Protein AF-A0A948V3L4-F1 (afdb_monomer)

Solvent-accessible surface area (backbone atoms only — not comparable to full-atom values): 11842 Å² total; per-residue (Å²): 97,70,35,76,85,78,68,46,62,61,40,45,81,48,63,37,35,40,76,50,94,88,56,65,70,45,60,26,30,34,29,70,84,81,60,45,33,33,37,78,60,35,81,58,86,64,70,64,56,42,69,40,88,82,58,44,102,84,58,93,68,62,76,88,52,50,60,61,50,50,47,56,47,32,52,52,41,44,59,58,55,52,66,44,60,84,81,47,76,39,70,81,32,30,33,36,30,43,60,36,44,62,29,50,58,49,53,46,41,40,76,64,34,26,46,61,34,32,26,15,59,23,65,67,38,29,49,54,20,28,76,77,37,71,97,36,54,43,78,29,56,76,84,71,61,71,73,53,72,46,62,24,42,30,40,38,32,56,77,42,77,30,61,48,59,56,53,65,69,54,49,51,51,51,58,46,28,34,26,90,94,37,48,78,48,80,46,69,79,61,69,86,34,70,64,31,65,75,45,48,45,61,22,85,80,38,43,79,79,49,31,42,69

Sequence (213 aa):
MECPICNDNKSKRISIKTQEKNKGCEKAFICGKCGTIYLEDYRKNRSYIYKDPDYSPWGKLEEAYQEEIAESKREAFRDQLSLLGRYIFPKGRKLLDIGTGKGYLLEVAKDLGFDVYGVEPSPYTRKVAEEKFPKRIICGLLEDAKYRNGEFDVITMTDVIEYLPSPHSFFDEIYRILKSAGLILIITPNSGSFTRWFLGRHWFQYKYEHIIY

Foldseek 3Di:
DADLPPRDPQWDWDWADAPDPPDDTFIWIAHPPPRKIFGPPLVDQPLVLLADLLRDPVHDDPPVCPVVVLVVVLVVLLVLVVVCVVQDQAAAFAEEEEQCFLVSNVVSSVVSHHPYAYEHQRPNSQVNNCVVVPPRYHHRHLVVVPAAFQQGLEYEYAQPCQQDSHVPVVVVSVNRNHHVSGYYRYHHDDCPDPQCVVCPSHRNRRHPNGRMD

Nearest PDB structures (foldseek):
  2avn-assembly1_A  TM=7.186E-01  e=1.452E-07  Thermotoga maritima MSB8
  7pd7-assembly1_A  TM=7.774E-01  e=5.531E-07  Chondromyces crocatus
  3ccf-assembly1_A  TM=8.536E-01  e=8.026E-06  Trichormus variabilis ATCC 29413
  5bsz-assembly1_A  TM=6.925E-01  e=1.176E-05  Streptoalloteichus sp. ATCC 53650
  7zkg-assembly1_A  TM=6.549E-01  e=2.202E-04  Streptomyces griseofuscus

Structure (mmCIF, N/CA/C/O backbone):
data_AF-A0A948V3L4-F1
#
_entry.id   AF-A0A948V3L4-F1
#
loop_
_atom_site.group_PDB
_atom_site.id
_atom_site.type_symbol
_atom_site.label_atom_id
_atom_site.label_alt_id
_atom_site.label_comp_id
_atom_site.label_asym_id
_atom_site.label_entity_id
_atom_site.label_seq_id
_atom_site.pdbx_PDB_ins_code
_atom_site.Cartn_x
_atom_site.Cartn_y
_atom_site.Cartn_z
_atom_site.occupancy
_atom_site.B_iso_or_equiv
_atom_site.auth_seq_id
_atom_site.auth_comp_id
_atom_site.auth_asym_id
_atom_site.auth_atom_id
_atom_site.pdbx_PDB_model_num
ATOM 1 N N . MET A 1 1 ? 7.434 -17.059 -22.518 1.00 81.94 1 MET A N 1
ATOM 2 C CA . MET A 1 1 ? 7.272 -16.958 -21.055 1.00 81.94 1 MET A CA 1
ATOM 3 C C . MET A 1 1 ? 5.792 -16.783 -20.784 1.00 81.94 1 MET A C 1
ATOM 5 O O . MET A 1 1 ? 5.186 -15.967 -21.466 1.00 81.94 1 MET A O 1
ATOM 9 N N . GLU A 1 2 ? 5.220 -17.551 -19.864 1.00 90.19 2 GLU A N 1
ATOM 10 C CA . GLU A 1 2 ? 3.814 -17.414 -19.462 1.00 90.19 2 GLU A CA 1
ATOM 11 C C . GLU A 1 2 ? 3.620 -16.135 -18.632 1.00 90.19 2 GLU A C 1
ATOM 13 O O . GLU A 1 2 ? 4.512 -15.749 -17.870 1.00 90.19 2 GLU A O 1
ATOM 18 N N . CYS A 1 3 ? 2.510 -15.429 -18.837 1.00 91.69 3 CYS A N 1
ATOM 19 C CA . CYS A 1 3 ? 2.167 -14.222 -18.088 1.00 91.69 3 CYS A CA 1
ATOM 20 C C . CYS A 1 3 ? 1.650 -14.576 -16.680 1.00 91.69 3 CYS A C 1
ATOM 22 O O . CYS A 1 3 ? 0.721 -15.375 -16.594 1.00 91.69 3 CYS A O 1
ATOM 24 N N . PRO A 1 4 ? 2.148 -13.941 -15.597 1.00 90.25 4 PRO A N 1
ATOM 25 C CA . PRO A 1 4 ? 1.692 -14.222 -14.228 1.00 90.25 4 PRO A CA 1
ATOM 26 C C . PRO A 1 4 ? 0.230 -13.866 -13.946 1.00 90.25 4 PRO A C 1
ATOM 28 O O . PRO A 1 4 ? -0.336 -14.332 -12.963 1.00 90.25 4 PRO A O 1
ATOM 31 N N . ILE A 1 5 ? -0.367 -13.006 -14.774 1.00 90.88 5 ILE A N 1
ATOM 32 C CA . ILE A 1 5 ? -1.713 -12.477 -14.543 1.00 90.88 5 ILE A CA 1
ATOM 33 C C . ILE A 1 5 ? -2.753 -13.288 -15.307 1.00 90.88 5 ILE A C 1
ATOM 35 O O . ILE A 1 5 ? -3.714 -13.775 -14.720 1.00 90.88 5 ILE A O 1
ATOM 39 N N . CYS A 1 6 ? -2.572 -13.434 -16.622 1.00 92.44 6 CYS A N 1
ATOM 40 C CA . CYS A 1 6 ? -3.586 -14.018 -17.503 1.00 92.44 6 CYS A CA 1
ATOM 41 C C . CYS A 1 6 ? -3.213 -15.386 -18.095 1.00 92.44 6 CYS A C 1
ATOM 43 O O . CYS A 1 6 ? -3.970 -15.891 -18.927 1.00 92.44 6 CYS A O 1
ATOM 45 N N . ASN A 1 7 ? -2.061 -15.950 -17.707 1.00 91.62 7 ASN A N 1
ATOM 46 C CA . ASN A 1 7 ? -1.540 -17.250 -18.156 1.00 91.62 7 ASN A CA 1
ATOM 47 C C . ASN A 1 7 ? -1.370 -17.389 -19.684 1.00 91.62 7 ASN A C 1
ATOM 49 O O . ASN A 1 7 ? -1.245 -18.483 -20.227 1.00 91.62 7 ASN A O 1
ATOM 53 N N . ASP A 1 8 ? -1.352 -16.272 -20.415 1.00 93.69 8 ASP A N 1
ATOM 54 C CA . ASP A 1 8 ? -1.099 -16.265 -21.855 1.00 93.69 8 ASP A CA 1
ATOM 55 C C . ASP A 1 8 ? 0.406 -16.393 -22.146 1.00 93.69 8 ASP A C 1
ATOM 57 O O . ASP A 1 8 ? 1.252 -15.951 -21.363 1.00 93.69 8 ASP A O 1
ATOM 61 N N . ASN A 1 9 ? 0.755 -16.989 -23.286 1.00 93.12 9 ASN A N 1
ATOM 62 C CA . ASN A 1 9 ? 2.137 -17.249 -23.693 1.00 93.12 9 ASN A CA 1
ATOM 63 C C . ASN A 1 9 ? 2.677 -16.265 -24.750 1.00 93.12 9 ASN A C 1
ATOM 65 O O . ASN A 1 9 ? 3.855 -16.350 -25.117 1.00 93.12 9 ASN A O 1
ATOM 69 N N . LYS A 1 10 ? 1.866 -15.305 -25.213 1.00 94.00 10 LYS A N 1
ATOM 70 C CA . LYS A 1 10 ? 2.202 -14.313 -26.252 1.00 94.00 10 LYS A CA 1
ATOM 71 C C . LYS A 1 10 ? 2.922 -13.094 -25.681 1.00 94.00 10 LYS A C 1
ATOM 73 O O . LYS A 1 10 ? 2.549 -11.949 -25.945 1.00 94.00 10 LYS A O 1
ATOM 78 N N . SER A 1 11 ? 3.963 -13.321 -24.893 1.00 95.31 11 SER A N 1
ATOM 79 C CA . SER A 1 11 ? 4.750 -12.237 -24.305 1.00 95.31 11 SER A CA 1
ATOM 80 C C . SER A 1 11 ? 5.953 -11.870 -25.167 1.00 95.31 11 SER A C 1
ATOM 82 O O . SER A 1 11 ? 6.706 -12.739 -25.612 1.00 95.31 11 SER A O 1
ATOM 84 N N . LYS A 1 12 ? 6.163 -10.568 -25.379 1.00 95.25 12 LYS A N 1
ATOM 85 C CA . LYS A 1 12 ? 7.322 -10.028 -26.102 1.00 95.25 12 LYS A CA 1
ATOM 86 C C . LYS A 1 12 ? 8.409 -9.644 -25.109 1.00 95.25 12 LYS A C 1
ATOM 88 O O . LYS A 1 12 ? 8.126 -8.999 -24.104 1.00 95.25 12 LYS A O 1
ATOM 93 N N . ARG A 1 13 ? 9.655 -10.023 -25.391 1.00 95.50 13 ARG A N 1
ATOM 94 C CA . ARG A 1 13 ? 10.802 -9.618 -24.571 1.00 95.50 13 ARG A CA 1
ATOM 95 C C . ARG A 1 13 ? 11.057 -8.120 -24.740 1.00 95.50 13 ARG A C 1
ATOM 97 O O . ARG A 1 13 ? 11.062 -7.616 -25.862 1.00 95.50 13 ARG A O 1
ATOM 104 N N . ILE A 1 14 ? 11.311 -7.444 -23.629 1.00 93.31 14 ILE A N 1
ATOM 105 C CA . ILE A 1 14 ? 11.738 -6.047 -23.558 1.00 93.31 14 ILE A CA 1
ATOM 106 C C . ILE A 1 14 ? 12.927 -5.927 -22.593 1.00 93.31 14 ILE A C 1
ATOM 108 O O . ILE A 1 14 ? 13.300 -6.885 -21.912 1.00 93.31 14 ILE A O 1
ATOM 112 N N . SER A 1 15 ? 13.522 -4.741 -22.528 1.00 91.69 15 SER A N 1
ATOM 113 C CA . SER A 1 15 ? 14.485 -4.384 -21.490 1.00 91.69 15 SER A CA 1
ATOM 114 C C . SER A 1 15 ? 13.997 -3.158 -20.734 1.00 91.69 15 SER A C 1
ATOM 116 O O . SER A 1 15 ? 13.484 -2.211 -21.339 1.00 91.69 15 SER A O 1
ATOM 118 N N . ILE A 1 16 ? 14.159 -3.181 -19.414 1.00 90.50 16 ILE A N 1
ATOM 119 C CA . ILE A 1 16 ? 13.892 -2.035 -18.542 1.00 90.50 16 ILE A CA 1
ATOM 120 C C . ILE A 1 16 ? 15.177 -1.650 -17.817 1.00 90.50 16 ILE A C 1
ATOM 122 O O . ILE A 1 16 ? 16.042 -2.498 -17.599 1.00 90.50 16 ILE A O 1
ATOM 126 N N . LYS A 1 17 ? 15.324 -0.378 -17.456 1.00 88.94 17 LYS A N 1
ATOM 127 C CA . LYS A 1 17 ? 16.436 0.100 -16.638 1.00 88.94 17 LYS A CA 1
ATOM 128 C C . LYS A 1 17 ? 15.884 0.563 -15.298 1.00 88.94 17 LYS A C 1
ATOM 130 O O . LYS A 1 17 ? 15.087 1.499 -15.266 1.00 88.94 17 LYS A O 1
ATOM 135 N N . THR A 1 18 ? 16.302 -0.099 -14.224 1.00 82.94 18 THR A N 1
ATOM 136 C CA . THR A 1 18 ? 15.898 0.272 -12.869 1.00 82.94 18 THR A CA 1
ATOM 137 C C . THR A 1 18 ? 16.689 1.482 -12.376 1.00 82.94 18 THR A C 1
ATOM 139 O O . THR A 1 18 ? 17.726 1.840 -12.940 1.00 82.94 18 THR A O 1
ATOM 142 N N . GLN A 1 19 ? 16.181 2.153 -11.341 1.00 73.12 19 GLN A N 1
ATOM 143 C CA . GLN A 1 19 ? 16.807 3.360 -10.782 1.00 73.12 19 GLN A CA 1
ATOM 144 C C . GLN A 1 19 ? 18.058 3.082 -9.922 1.00 73.12 19 GLN A C 1
ATOM 146 O O . GLN A 1 19 ? 18.675 4.012 -9.401 1.00 73.12 19 GLN A O 1
ATOM 151 N N . GLU A 1 20 ? 18.485 1.826 -9.778 1.00 71.81 20 GLU A N 1
ATOM 152 C CA . GLU A 1 20 ? 19.718 1.504 -9.062 1.00 71.81 20 GLU A CA 1
ATOM 153 C C . GLU A 1 20 ? 20.960 1.837 -9.897 1.00 71.81 20 GLU A C 1
ATOM 155 O O . GLU A 1 20 ? 21.206 1.255 -10.954 1.00 71.81 20 GLU A O 1
ATOM 160 N N . LYS A 1 21 ? 21.804 2.735 -9.366 1.00 57.62 21 LYS A N 1
ATOM 161 C CA . LYS A 1 21 ? 23.003 3.269 -10.041 1.00 57.62 21 LYS A CA 1
ATOM 162 C C . LYS A 1 21 ? 23.974 2.195 -10.561 1.00 57.62 21 LYS A C 1
ATOM 164 O O . LYS A 1 21 ? 24.684 2.459 -11.526 1.00 57.62 21 LYS A O 1
ATOM 169 N N . ASN A 1 22 ? 23.981 1.003 -9.957 1.00 61.97 22 ASN A N 1
ATOM 170 C CA . ASN A 1 22 ? 24.926 -0.077 -10.261 1.00 61.97 22 ASN A CA 1
ATOM 171 C C . ASN A 1 22 ? 24.302 -1.273 -10.994 1.00 61.97 22 ASN A C 1
ATOM 173 O O . ASN A 1 22 ? 25.012 -2.241 -11.274 1.00 61.97 22 ASN A O 1
ATOM 177 N N . LYS A 1 23 ? 23.000 -1.238 -11.313 1.00 66.75 23 LYS A N 1
ATOM 178 C CA . LYS A 1 23 ? 22.354 -2.313 -12.074 1.00 66.75 23 LYS A CA 1
ATOM 179 C C . LYS A 1 23 ? 22.167 -1.926 -13.538 1.00 66.75 23 LYS A C 1
ATOM 181 O O . LYS A 1 23 ? 21.828 -0.799 -13.894 1.00 66.75 23 LYS A O 1
ATOM 186 N N . GLY A 1 24 ? 22.469 -2.891 -14.407 1.00 71.88 24 GLY A N 1
ATOM 187 C CA . GLY A 1 24 ? 22.256 -2.785 -15.846 1.00 71.88 24 GLY A CA 1
ATOM 188 C C . GLY A 1 24 ? 20.773 -2.851 -16.212 1.00 71.88 24 GLY A C 1
ATOM 189 O O . GLY A 1 24 ? 19.891 -2.724 -15.369 1.00 71.88 24 GLY A O 1
ATOM 190 N N . CYS A 1 25 ? 20.482 -3.065 -17.495 1.00 78.75 25 CYS A N 1
ATOM 191 C CA . CYS A 1 25 ? 19.104 -3.326 -17.901 1.00 78.75 25 CYS A CA 1
ATOM 192 C C . CYS A 1 25 ? 18.662 -4.716 -17.430 1.00 78.75 25 CYS A C 1
ATOM 194 O O . CYS A 1 25 ? 19.369 -5.701 -17.653 1.00 78.75 25 CYS A O 1
ATOM 196 N N . GLU A 1 26 ? 17.469 -4.799 -16.853 1.00 83.94 26 GLU A N 1
ATOM 197 C CA . GLU A 1 26 ? 16.831 -6.060 -16.503 1.00 83.94 26 GLU A CA 1
ATOM 198 C C . GLU A 1 26 ? 16.041 -6.613 -17.690 1.00 83.94 26 GLU A C 1
ATOM 200 O O . GLU A 1 26 ? 15.474 -5.877 -18.512 1.00 83.94 26 GLU A O 1
ATOM 205 N N . LYS A 1 27 ? 16.023 -7.944 -17.790 1.00 91.56 27 LYS A N 1
ATOM 206 C CA . LYS A 1 27 ? 15.214 -8.656 -18.775 1.00 91.56 27 LYS A CA 1
ATOM 207 C C . LYS A 1 27 ? 13.776 -8.698 -18.283 1.00 91.56 27 LYS A C 1
ATOM 209 O O . LYS A 1 27 ? 13.497 -9.237 -17.214 1.00 91.56 27 LYS A O 1
ATOM 214 N N . ALA A 1 28 ? 12.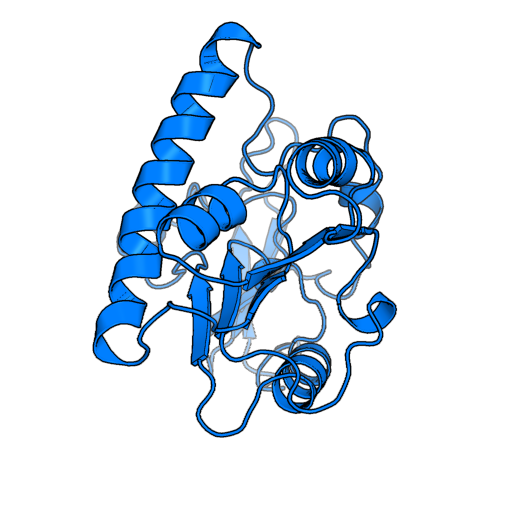873 -8.181 -19.101 1.00 93.81 28 ALA A N 1
ATOM 215 C CA . ALA A 1 28 ? 11.451 -8.167 -18.814 1.00 93.81 28 ALA A CA 1
ATOM 216 C C . ALA A 1 28 ? 10.649 -8.629 -20.032 1.00 93.81 28 ALA A C 1
ATOM 218 O O . ALA A 1 28 ? 11.163 -8.788 -21.145 1.00 93.81 28 ALA A O 1
ATOM 219 N N . PHE A 1 29 ? 9.364 -8.853 -19.817 1.00 95.00 29 PHE A N 1
ATOM 220 C CA . PHE A 1 29 ? 8.413 -9.273 -20.828 1.00 95.00 29 PHE A CA 1
ATOM 221 C C . PHE A 1 29 ? 7.171 -8.397 -20.740 1.00 95.00 29 PHE A C 1
ATOM 223 O O . PHE A 1 29 ? 6.769 -8.023 -19.647 1.00 95.00 29 PHE A O 1
ATOM 230 N N . ILE A 1 30 ? 6.558 -8.092 -21.882 1.00 95.31 30 ILE A N 1
ATOM 231 C CA . ILE A 1 30 ? 5.228 -7.483 -21.957 1.00 95.31 30 ILE A CA 1
ATOM 232 C C . ILE A 1 30 ? 4.248 -8.492 -22.549 1.00 95.31 30 ILE A C 1
ATOM 234 O O . ILE A 1 30 ? 4.488 -9.038 -23.632 1.00 95.31 30 ILE A O 1
ATOM 238 N N . CYS A 1 31 ? 3.156 -8.766 -21.839 1.00 95.25 31 CYS A N 1
ATOM 239 C CA . CYS A 1 31 ? 2.123 -9.684 -22.303 1.00 95.25 31 CYS A CA 1
ATOM 240 C C . CYS A 1 31 ? 1.335 -9.071 -23.467 1.00 95.25 31 CYS A C 1
ATOM 242 O O . CYS A 1 31 ? 0.786 -7.978 -23.347 1.00 95.25 31 CYS A O 1
ATOM 244 N N . GLY A 1 32 ? 1.216 -9.794 -24.583 1.00 94.44 32 GLY A N 1
ATOM 245 C CA . GLY A 1 32 ? 0.434 -9.352 -25.740 1.00 94.44 32 GLY A CA 1
ATOM 246 C C . GLY A 1 32 ? -1.086 -9.392 -25.544 1.00 94.44 32 GLY A C 1
ATOM 247 O O . GLY A 1 32 ? -1.795 -8.815 -26.362 1.00 94.44 32 GLY A O 1
ATOM 248 N N . LYS A 1 33 ? -1.585 -10.061 -24.494 1.00 94.94 33 LYS A N 1
ATOM 249 C CA . LYS A 1 33 ? -3.020 -10.161 -24.182 1.00 94.94 33 LYS A CA 1
ATOM 250 C C . LYS A 1 33 ? -3.476 -9.103 -23.177 1.00 94.94 33 LYS A C 1
ATOM 252 O O . LYS A 1 33 ? -4.394 -8.354 -23.479 1.00 94.94 33 LYS A O 1
ATOM 257 N N . CYS A 1 34 ? -2.860 -9.050 -21.993 1.00 93.38 34 CYS A N 1
ATOM 258 C CA . CYS A 1 34 ? -3.278 -8.141 -20.915 1.00 93.38 34 CYS A CA 1
ATOM 259 C C . CYS A 1 34 ? -2.382 -6.907 -20.744 1.00 93.38 34 CYS A C 1
ATOM 261 O O . CYS A 1 34 ? -2.686 -6.057 -19.918 1.00 93.38 34 CYS A O 1
ATOM 263 N N . GLY A 1 35 ? -1.273 -6.797 -21.484 1.00 92.88 35 GLY A N 1
ATOM 264 C CA . GLY A 1 35 ? -0.374 -5.640 -21.416 1.00 92.88 35 GLY A CA 1
ATOM 265 C C . GLY A 1 35 ? 0.567 -5.602 -20.209 1.00 92.88 35 GLY A C 1
ATOM 266 O O . GLY A 1 35 ? 1.476 -4.779 -20.209 1.00 92.88 35 GLY A O 1
ATOM 267 N N . THR A 1 36 ? 0.411 -6.503 -19.233 1.00 93.50 36 THR A N 1
ATOM 268 C CA . THR A 1 36 ? 1.274 -6.582 -18.044 1.00 93.50 36 THR A CA 1
ATOM 269 C C . THR A 1 36 ? 2.744 -6.705 -18.424 1.00 93.50 36 THR A C 1
ATOM 271 O O . THR A 1 36 ? 3.114 -7.555 -19.247 1.00 93.50 36 THR A O 1
ATOM 274 N N . ILE A 1 37 ? 3.579 -5.896 -17.779 1.00 94.19 37 ILE A N 1
ATOM 275 C CA . ILE A 1 37 ? 5.032 -5.984 -17.830 1.00 94.19 37 ILE A CA 1
ATOM 276 C C . ILE A 1 37 ? 5.507 -6.778 -16.614 1.00 94.19 37 ILE A C 1
ATOM 278 O O . ILE A 1 37 ? 5.037 -6.568 -15.507 1.00 94.19 37 ILE A O 1
ATOM 282 N N . TYR A 1 38 ? 6.439 -7.704 -16.795 1.00 93.38 38 TYR A N 1
ATOM 283 C CA . TYR A 1 38 ? 6.960 -8.508 -15.691 1.00 93.38 38 TYR A CA 1
ATOM 284 C C . TYR A 1 38 ? 8.401 -8.938 -15.942 1.00 93.38 38 TYR A C 1
ATOM 286 O O . TYR A 1 38 ? 8.822 -9.123 -17.089 1.00 93.38 38 TYR A O 1
ATOM 294 N N . LEU A 1 39 ? 9.171 -9.081 -14.868 1.00 91.88 39 LEU A N 1
ATOM 295 C CA . LEU A 1 39 ? 10.575 -9.481 -14.943 1.00 91.88 39 LEU A CA 1
ATOM 296 C C . LEU A 1 39 ? 10.726 -10.958 -15.317 1.00 91.88 39 LEU A C 1
ATOM 298 O O . LEU A 1 39 ? 9.861 -11.782 -15.024 1.00 91.88 39 LEU A O 1
ATOM 302 N N . GLU A 1 40 ? 11.849 -11.316 -15.948 1.00 90.31 40 GLU A N 1
ATOM 303 C CA . GLU A 1 40 ? 12.170 -12.717 -16.275 1.00 90.31 40 GLU A CA 1
ATOM 304 C C . GLU A 1 40 ? 12.168 -13.614 -15.030 1.00 90.31 40 GLU A C 1
ATOM 306 O O . GLU A 1 40 ? 11.776 -14.777 -15.105 1.00 90.31 40 GLU A O 1
ATOM 311 N N . ASP A 1 41 ? 12.547 -13.060 -13.880 1.00 87.19 41 ASP A N 1
ATOM 312 C CA . ASP A 1 41 ? 12.650 -13.777 -12.619 1.00 87.19 41 ASP A CA 1
ATOM 313 C C . ASP A 1 41 ? 11.580 -13.400 -11.587 1.00 87.19 41 ASP A C 1
ATOM 315 O O . ASP A 1 41 ? 11.796 -13.594 -10.393 1.00 87.19 41 ASP A O 1
ATOM 319 N N . TYR A 1 42 ? 10.400 -12.954 -12.039 1.00 85.50 42 TYR A N 1
ATOM 320 C CA . TYR A 1 42 ? 9.286 -12.540 -11.169 1.00 85.50 42 TYR A CA 1
ATOM 321 C C . TYR A 1 42 ? 8.866 -13.595 -10.124 1.00 85.50 42 TYR A C 1
ATOM 323 O O . TYR A 1 42 ? 8.286 -13.260 -9.100 1.00 85.50 42 TYR A O 1
ATOM 331 N N . ARG A 1 43 ? 9.149 -14.884 -10.361 1.00 83.25 43 ARG A N 1
ATOM 332 C CA . ARG A 1 43 ? 8.849 -15.977 -9.415 1.00 83.25 43 ARG A CA 1
ATOM 333 C C . ARG A 1 43 ? 9.837 -16.079 -8.256 1.00 83.25 43 ARG A C 1
ATOM 335 O O . ARG A 1 43 ? 9.578 -16.816 -7.307 1.00 83.25 43 ARG A O 1
ATOM 342 N N . LYS A 1 44 ? 10.994 -15.418 -8.336 1.00 81.44 44 LYS A N 1
ATOM 343 C CA . LYS A 1 44 ? 11.969 -15.451 -7.247 1.00 81.44 44 LYS A CA 1
ATOM 344 C C . LYS A 1 44 ? 11.422 -14.670 -6.067 1.00 81.44 44 LYS A C 1
ATOM 346 O O . LYS A 1 44 ? 10.987 -13.532 -6.208 1.00 81.44 44 LYS A O 1
ATOM 351 N N . ASN A 1 45 ? 11.505 -15.279 -4.893 1.00 74.25 45 ASN A N 1
ATOM 352 C CA . ASN A 1 45 ? 11.121 -14.617 -3.665 1.00 74.25 45 ASN A CA 1
ATOM 353 C C . ASN A 1 45 ? 12.075 -13.439 -3.383 1.00 74.25 45 ASN A C 1
ATOM 355 O O . ASN A 1 45 ? 13.265 -13.646 -3.138 1.00 74.25 45 ASN A O 1
ATOM 359 N N . ARG A 1 46 ? 11.538 -12.214 -3.413 1.00 78.50 46 ARG A N 1
ATOM 360 C CA . ARG A 1 46 ? 12.251 -10.975 -3.067 1.00 78.50 46 ARG A CA 1
ATOM 361 C C . ARG A 1 46 ? 11.939 -10.473 -1.650 1.00 78.50 46 ARG A C 1
ATOM 363 O O . ARG A 1 46 ? 12.321 -9.367 -1.292 1.00 78.50 46 ARG A O 1
ATOM 370 N N . SER A 1 47 ? 11.331 -11.300 -0.792 1.00 77.88 47 SER A N 1
ATOM 371 C CA . SER A 1 47 ? 10.978 -10.940 0.591 1.00 77.88 47 SER A CA 1
ATOM 372 C C . SER A 1 47 ? 12.182 -10.608 1.477 1.00 77.88 47 SER A C 1
ATOM 374 O O . SER A 1 47 ? 12.009 -10.071 2.567 1.00 77.88 47 SER A O 1
ATOM 376 N N . TYR A 1 48 ? 13.403 -10.953 1.050 1.00 80.69 48 TYR A N 1
ATOM 377 C CA . TYR A 1 48 ? 14.628 -10.542 1.736 1.00 80.69 48 TYR A CA 1
ATOM 378 C C . TYR A 1 48 ? 14.792 -9.016 1.757 1.00 80.69 48 TYR A C 1
ATOM 380 O O . TYR A 1 48 ? 15.398 -8.510 2.693 1.00 80.69 48 TYR A O 1
ATOM 388 N N . ILE A 1 49 ? 14.214 -8.296 0.786 1.00 82.00 49 ILE A N 1
ATOM 389 C CA . ILE A 1 49 ? 14.261 -6.830 0.706 1.00 82.00 49 ILE A CA 1
ATOM 390 C C . ILE A 1 49 ? 13.643 -6.204 1.963 1.00 82.00 49 ILE A C 1
ATOM 392 O O . ILE A 1 49 ? 14.214 -5.288 2.535 1.00 82.00 49 ILE A O 1
ATOM 396 N N . TYR A 1 50 ? 12.535 -6.756 2.467 1.00 80.00 50 TYR A N 1
ATOM 397 C CA . TYR A 1 50 ? 11.867 -6.246 3.672 1.00 80.00 50 TYR A CA 1
ATOM 398 C C . TYR A 1 50 ? 12.628 -6.548 4.969 1.00 80.00 50 TYR A C 1
ATOM 400 O O . TYR A 1 50 ? 12.333 -5.982 6.016 1.00 80.00 50 TYR A O 1
ATOM 408 N N . LYS A 1 51 ? 13.588 -7.477 4.935 1.00 83.50 51 LYS A N 1
ATOM 409 C CA . LYS A 1 51 ? 14.418 -7.813 6.100 1.00 83.50 51 LYS A CA 1
ATOM 410 C C . LYS A 1 51 ? 15.662 -6.943 6.197 1.00 83.50 51 LYS A C 1
ATOM 412 O O . LYS A 1 51 ? 16.404 -7.080 7.164 1.00 83.50 51 LYS A O 1
ATOM 417 N N . ASP A 1 52 ? 15.901 -6.095 5.206 1.00 82.00 52 ASP A N 1
ATOM 418 C CA . ASP A 1 52 ? 17.021 -5.177 5.213 1.00 82.00 52 ASP A CA 1
ATOM 419 C C . ASP A 1 52 ? 16.753 -4.035 6.219 1.00 82.00 52 ASP A C 1
ATOM 421 O O . ASP A 1 52 ? 15.736 -3.350 6.079 1.00 82.00 52 ASP A O 1
ATOM 425 N N . PRO A 1 53 ? 17.622 -3.797 7.228 1.00 78.75 53 PRO A N 1
ATOM 426 C CA . PRO A 1 53 ? 17.530 -2.621 8.104 1.00 78.75 53 PRO A CA 1
ATOM 427 C C . PRO A 1 53 ? 17.471 -1.298 7.344 1.00 78.75 53 PRO A C 1
ATOM 429 O O . PRO A 1 53 ? 16.940 -0.305 7.838 1.00 78.75 53 PRO A O 1
ATOM 432 N N . ASP A 1 54 ? 18.038 -1.304 6.143 1.00 76.75 54 ASP A N 1
ATOM 433 C CA . ASP A 1 54 ? 18.144 -0.167 5.255 1.00 76.75 54 ASP A CA 1
ATOM 434 C C . ASP A 1 54 ? 16.931 0.013 4.330 1.00 76.75 54 ASP A C 1
ATOM 436 O O . ASP A 1 54 ? 16.892 0.966 3.540 1.00 76.75 54 ASP A O 1
ATOM 440 N N . TYR A 1 55 ? 15.941 -0.880 4.417 1.00 77.50 55 TYR A N 1
ATOM 441 C CA . TYR A 1 55 ? 14.717 -0.797 3.636 1.00 77.50 55 TYR A CA 1
ATOM 442 C C . TYR A 1 55 ? 13.934 0.476 3.972 1.00 77.50 55 TYR A C 1
ATOM 444 O O . TYR A 1 55 ? 13.489 0.702 5.099 1.00 77.50 55 TYR A O 1
ATOM 452 N N . SER A 1 56 ? 13.715 1.299 2.949 1.00 76.06 56 SER A N 1
ATOM 453 C CA . SER A 1 56 ? 12.846 2.466 3.021 1.00 76.06 56 SER A CA 1
ATOM 454 C C . SER A 1 56 ? 11.924 2.471 1.800 1.00 76.06 56 SER A C 1
ATOM 456 O O . SER A 1 56 ? 12.416 2.700 0.693 1.00 76.06 56 SER A O 1
ATOM 458 N N . PRO A 1 57 ? 10.598 2.283 1.974 1.00 66.56 57 PRO A N 1
ATOM 459 C CA . PRO A 1 57 ? 9.626 2.251 0.871 1.00 66.56 57 PRO A CA 1
ATOM 460 C C . PRO A 1 57 ? 9.665 3.494 -0.035 1.00 66.56 57 PRO A C 1
ATOM 462 O O . PRO A 1 57 ? 9.238 3.458 -1.188 1.00 66.56 57 PRO A O 1
ATOM 465 N N . TRP A 1 58 ? 10.195 4.605 0.486 1.00 70.06 58 TRP A N 1
ATOM 466 C CA . TRP A 1 58 ? 10.261 5.909 -0.177 1.00 70.06 58 TRP A CA 1
ATOM 467 C C . TRP A 1 58 ? 11.698 6.423 -0.345 1.00 70.06 58 TRP A C 1
ATOM 469 O O . TRP A 1 58 ? 11.905 7.608 -0.593 1.00 70.06 58 TRP A O 1
ATOM 479 N N . GLY A 1 59 ? 12.687 5.530 -0.229 1.00 63.81 59 GLY A N 1
ATOM 480 C CA . GLY A 1 59 ? 14.106 5.841 -0.385 1.00 63.81 59 GLY A CA 1
ATOM 481 C C . GLY A 1 59 ? 14.791 6.320 0.898 1.00 63.81 59 GLY A C 1
ATOM 482 O O . GLY A 1 59 ? 14.155 6.721 1.877 1.00 63.81 59 GLY A O 1
ATOM 483 N N . LYS A 1 60 ? 16.124 6.236 0.902 1.00 59.50 60 LYS A N 1
ATOM 484 C CA . LYS A 1 60 ? 16.972 6.797 1.957 1.00 59.50 60 LYS A CA 1
ATOM 485 C C . LYS A 1 60 ? 17.298 8.240 1.605 1.00 59.50 60 LYS A C 1
ATOM 487 O O . LYS A 1 60 ? 18.025 8.493 0.648 1.00 59.50 60 LYS A O 1
ATOM 492 N N . LEU A 1 61 ? 16.758 9.168 2.373 1.00 58.25 61 LEU A N 1
ATOM 493 C CA . LEU A 1 61 ? 17.112 10.580 2.307 1.00 58.25 61 LEU A CA 1
ATOM 494 C C . LEU A 1 61 ? 17.571 11.018 3.689 1.00 58.25 61 LEU A C 1
ATOM 496 O O . LEU A 1 61 ? 17.212 10.376 4.682 1.00 58.25 61 LEU A O 1
ATOM 500 N N . GLU A 1 62 ? 18.379 12.075 3.732 1.00 59.69 62 GLU A N 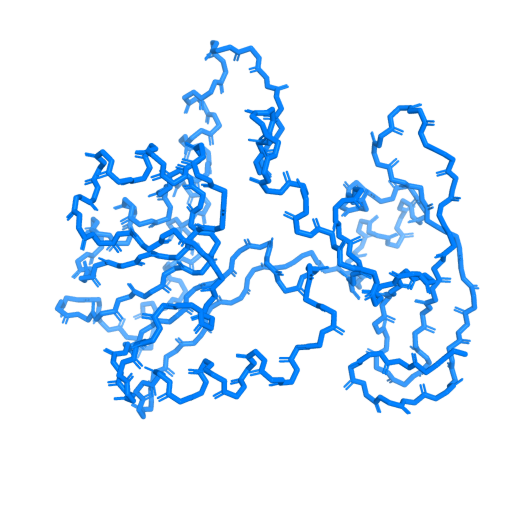1
ATOM 501 C CA . GLU A 1 62 ? 18.854 12.660 4.985 1.00 59.69 62 GLU A CA 1
ATOM 502 C C . GLU A 1 62 ? 17.677 12.911 5.934 1.00 59.69 62 GLU A C 1
ATOM 504 O O . GLU A 1 62 ? 16.575 13.256 5.497 1.00 59.69 62 GLU A O 1
ATOM 509 N N . GLU A 1 63 ? 17.907 12.727 7.236 1.00 63.66 63 GLU A N 1
ATOM 510 C CA . GLU A 1 63 ? 16.871 12.842 8.271 1.00 63.66 63 GLU A CA 1
ATOM 511 C C . GLU A 1 63 ? 16.080 14.154 8.172 1.00 63.66 63 GLU A C 1
ATOM 513 O O . GLU A 1 63 ? 14.868 14.152 8.379 1.00 63.66 63 GLU A O 1
ATOM 518 N N . ALA A 1 64 ? 16.739 15.241 7.758 1.00 64.50 64 ALA A N 1
ATOM 519 C CA . ALA A 1 64 ? 16.145 16.564 7.583 1.00 64.50 64 ALA A CA 1
ATOM 520 C C . ALA A 1 64 ? 14.953 16.607 6.604 1.00 64.50 64 ALA A C 1
ATOM 522 O O . ALA A 1 64 ? 14.071 17.443 6.772 1.00 64.50 64 ALA A O 1
ATOM 523 N N . TYR A 1 65 ? 14.888 15.703 5.619 1.00 70.31 65 TYR A N 1
ATOM 524 C CA . TYR A 1 65 ? 13.822 15.676 4.604 1.00 70.31 65 TYR A CA 1
ATOM 525 C C . TYR A 1 65 ? 12.732 14.636 4.890 1.00 70.31 65 TYR A C 1
ATOM 527 O O . TYR A 1 65 ? 11.759 14.525 4.143 1.00 70.31 65 TYR A O 1
ATOM 535 N N . GLN A 1 66 ? 12.876 13.847 5.959 1.00 76.81 66 GLN A N 1
ATOM 536 C CA . GLN A 1 66 ? 11.940 12.761 6.258 1.00 76.81 66 GLN A CA 1
ATOM 537 C C . GLN A 1 66 ? 10.537 13.281 6.592 1.00 76.81 66 GLN A C 1
ATOM 539 O O . GLN A 1 66 ? 9.560 12.664 6.168 1.00 76.81 66 GLN A O 1
ATOM 544 N N . GLU A 1 67 ? 10.423 14.403 7.309 1.00 83.88 67 GLU A N 1
ATOM 545 C CA . GLU A 1 67 ? 9.113 14.956 7.681 1.00 83.88 67 GLU A CA 1
ATOM 546 C C . GLU A 1 67 ? 8.405 15.618 6.495 1.00 83.88 67 GLU A C 1
ATOM 548 O O . GLU A 1 67 ? 7.209 15.419 6.318 1.00 83.88 67 GLU A O 1
ATOM 553 N N . GLU A 1 68 ? 9.132 16.325 5.626 1.00 85.31 68 GLU A N 1
ATOM 554 C CA . GLU A 1 68 ? 8.559 16.911 4.404 1.00 85.31 68 GLU A CA 1
ATOM 555 C C . GLU A 1 68 ? 7.952 15.828 3.497 1.00 85.31 68 GLU A C 1
ATOM 557 O O . GLU A 1 68 ? 6.840 15.964 2.987 1.00 85.31 68 GLU A O 1
ATOM 562 N N . ILE A 1 69 ? 8.648 14.696 3.352 1.00 84.12 69 ILE A N 1
ATOM 563 C CA . ILE A 1 69 ? 8.141 13.545 2.598 1.00 84.12 69 ILE A CA 1
ATOM 564 C C . ILE A 1 69 ? 6.960 12.903 3.310 1.00 84.12 69 ILE A C 1
ATOM 566 O O . ILE A 1 69 ? 6.002 12.508 2.646 1.00 84.12 69 ILE A O 1
ATOM 570 N N . ALA A 1 70 ? 7.024 12.763 4.637 1.00 88.06 70 ALA A N 1
ATOM 571 C CA . ALA A 1 70 ? 5.908 12.238 5.412 1.00 88.06 70 ALA A CA 1
ATOM 572 C C . ALA A 1 70 ? 4.651 13.081 5.175 1.00 88.06 70 ALA A C 1
ATOM 574 O O . ALA A 1 70 ? 3.598 12.515 4.890 1.00 88.06 70 ALA A O 1
ATOM 575 N N . GLU A 1 71 ? 4.779 14.407 5.188 1.00 91.62 71 GLU A N 1
ATOM 576 C CA . GLU A 1 71 ? 3.661 15.313 4.943 1.00 91.62 71 GLU A CA 1
ATOM 577 C C . GLU A 1 71 ? 3.147 15.220 3.508 1.00 91.62 71 GLU A C 1
ATOM 579 O O . GLU A 1 71 ? 1.963 14.961 3.301 1.00 91.62 71 GLU A O 1
ATOM 584 N N . SER A 1 72 ? 4.038 15.269 2.515 1.00 92.06 72 SER A N 1
ATOM 585 C CA . SER A 1 72 ? 3.662 15.063 1.110 1.00 92.06 72 SER A CA 1
ATOM 586 C C . SER A 1 72 ? 2.945 13.720 0.893 1.00 92.06 72 SER A C 1
ATOM 588 O O . SER A 1 72 ? 1.991 13.619 0.116 1.00 92.06 72 SER A O 1
ATOM 590 N N . LYS A 1 73 ? 3.359 12.668 1.612 1.00 92.19 73 LYS A N 1
ATOM 591 C CA . LYS A 1 73 ? 2.684 11.366 1.585 1.00 92.19 73 LYS A CA 1
ATOM 592 C C . LYS A 1 73 ? 1.314 11.424 2.247 1.00 92.19 73 LYS A C 1
ATOM 594 O O . LYS A 1 73 ? 0.372 10.890 1.671 1.00 92.19 73 LYS A O 1
ATOM 599 N N . ARG A 1 74 ? 1.177 12.061 3.413 1.00 95.44 74 ARG A N 1
ATOM 600 C CA . ARG A 1 74 ? -0.122 12.237 4.085 1.00 95.44 74 ARG A CA 1
ATOM 601 C C . ARG A 1 74 ? -1.104 13.015 3.213 1.00 95.44 74 ARG A C 1
ATOM 603 O O . ARG A 1 74 ? -2.259 12.606 3.119 1.00 95.44 74 ARG A O 1
ATOM 610 N N . GLU A 1 75 ? -0.658 14.075 2.543 1.00 95.81 75 GLU A N 1
ATOM 611 C CA . GLU A 1 75 ? -1.472 14.829 1.582 1.00 95.81 75 GLU A CA 1
ATOM 612 C C . GLU A 1 75 ? -1.946 13.932 0.432 1.00 95.81 75 GLU A C 1
ATOM 614 O O . GLU A 1 75 ? -3.149 13.811 0.196 1.00 95.81 75 GLU A O 1
ATOM 619 N N . ALA A 1 76 ? -1.027 13.202 -0.209 1.00 94.56 76 ALA A N 1
ATOM 620 C CA . ALA A 1 76 ? -1.382 12.273 -1.281 1.00 94.56 76 ALA A CA 1
ATOM 621 C C . ALA A 1 76 ? -2.362 11.181 -0.811 1.00 94.56 76 ALA A C 1
ATOM 623 O O . ALA A 1 76 ? -3.327 10.867 -1.511 1.00 94.56 76 ALA A O 1
ATOM 624 N N . PHE A 1 77 ? -2.157 10.619 0.385 1.00 96.06 77 PHE A N 1
ATOM 625 C CA . PHE A 1 77 ? -3.067 9.630 0.968 1.00 96.06 77 PHE A CA 1
ATOM 626 C C . PHE A 1 77 ? -4.435 10.224 1.298 1.00 96.06 77 PHE A C 1
ATOM 628 O O . PHE A 1 77 ? -5.446 9.539 1.149 1.00 96.06 77 PHE A O 1
ATOM 635 N N . ARG A 1 78 ? -4.499 11.495 1.705 1.00 95.75 78 ARG A N 1
ATOM 636 C CA . ARG A 1 78 ? -5.765 12.197 1.954 1.00 95.75 78 ARG A CA 1
ATOM 637 C C . ARG A 1 78 ? -6.570 12.328 0.671 1.00 95.75 78 ARG A C 1
ATOM 639 O O . ARG A 1 78 ? -7.752 11.979 0.671 1.00 95.75 78 ARG A O 1
ATOM 646 N N . ASP A 1 79 ? -5.926 12.729 -0.419 1.00 94.50 79 ASP A N 1
ATOM 647 C CA . ASP A 1 79 ? -6.564 12.812 -1.733 1.00 94.50 79 ASP A CA 1
ATOM 648 C C . ASP A 1 79 ? -7.043 11.436 -2.210 1.00 94.50 79 ASP A C 1
ATOM 650 O O . ASP A 1 79 ? -8.186 11.286 -2.645 1.00 94.50 79 ASP A O 1
ATOM 654 N N . GLN A 1 80 ? -6.215 10.403 -2.058 1.00 94.44 80 GLN A N 1
ATOM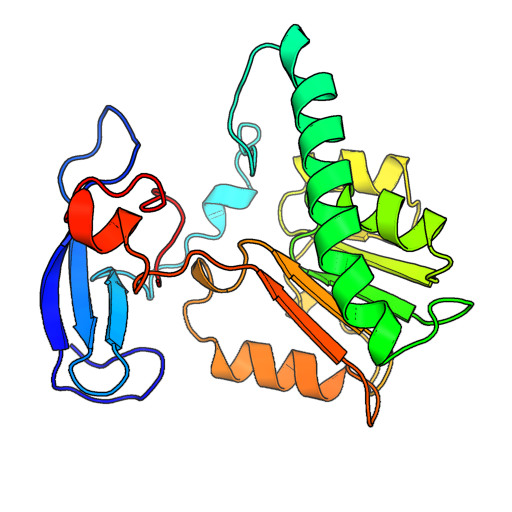 655 C CA . GLN A 1 80 ? -6.563 9.034 -2.447 1.00 94.44 80 GLN A CA 1
ATOM 656 C C . GLN A 1 80 ? -7.732 8.470 -1.628 1.00 94.44 80 GLN A C 1
ATOM 658 O O . GLN A 1 80 ? -8.672 7.913 -2.197 1.00 94.44 80 GLN A O 1
ATOM 663 N N . LEU A 1 81 ? -7.722 8.646 -0.304 1.00 94.38 81 LEU A N 1
ATOM 664 C CA . LEU A 1 81 ? -8.808 8.198 0.571 1.00 94.38 81 LEU A CA 1
ATOM 665 C C . LEU A 1 81 ? -10.093 9.005 0.353 1.00 94.38 81 LEU A C 1
ATOM 667 O O . LEU A 1 81 ? -11.185 8.463 0.528 1.00 94.38 81 LEU A O 1
ATOM 671 N N . SER A 1 82 ? -9.999 10.264 -0.092 1.00 91.75 82 SER A N 1
ATOM 672 C CA . SER A 1 82 ? -11.178 11.075 -0.423 1.00 91.75 82 SER A CA 1
ATOM 673 C C . SER A 1 82 ? -12.030 10.454 -1.541 1.00 91.75 82 SER A C 1
ATOM 675 O O . SER A 1 82 ? -13.257 10.592 -1.530 1.00 91.75 82 SER A O 1
ATOM 677 N N . LEU A 1 83 ? -11.414 9.681 -2.448 1.00 90.94 83 LEU A N 1
ATOM 678 C CA . LEU A 1 83 ? -12.113 8.955 -3.515 1.00 90.94 83 LEU A CA 1
ATOM 679 C C . LEU A 1 83 ? -13.126 7.943 -2.960 1.00 90.94 83 LEU A C 1
ATOM 681 O O . LEU A 1 83 ? -14.153 7.681 -3.592 1.00 90.94 83 LEU A O 1
ATOM 685 N N . LEU A 1 84 ? -12.869 7.408 -1.762 1.00 91.50 84 LEU A N 1
ATOM 686 C CA . LEU A 1 84 ? -13.757 6.465 -1.083 1.00 91.50 84 LEU A CA 1
ATOM 687 C C . LEU A 1 84 ? -15.011 7.139 -0.523 1.00 91.50 84 LEU A C 1
ATOM 689 O O . LEU A 1 84 ? -16.039 6.476 -0.383 1.00 91.50 84 LEU A O 1
ATOM 693 N N . GLY A 1 85 ? -14.967 8.449 -0.252 1.00 85.00 85 GLY A N 1
ATOM 694 C CA . GLY A 1 85 ? -16.062 9.190 0.384 1.00 85.00 85 GLY A CA 1
ATOM 695 C C . GLY A 1 85 ? -17.376 9.181 -0.405 1.00 85.00 85 GLY A C 1
ATOM 696 O O . GLY A 1 85 ? -18.437 9.431 0.159 1.00 85.00 85 GLY A O 1
ATOM 697 N N . ARG A 1 86 ? -17.332 8.842 -1.701 1.00 86.44 86 ARG A N 1
ATOM 698 C CA . ARG A 1 86 ? -18.524 8.663 -2.552 1.00 86.44 86 ARG A CA 1
ATOM 699 C C . ARG A 1 86 ? -19.244 7.330 -2.328 1.00 86.44 86 ARG A C 1
ATOM 701 O O . ARG A 1 86 ? -20.385 7.185 -2.755 1.00 86.44 86 ARG A O 1
ATOM 708 N N . TYR A 1 87 ? -18.570 6.366 -1.710 1.00 91.12 87 TYR A N 1
ATOM 709 C CA . TYR A 1 87 ? -19.004 4.973 -1.623 1.00 91.12 87 TYR A CA 1
ATOM 710 C C . TYR A 1 87 ? -19.139 4.490 -0.181 1.00 91.12 87 TYR A C 1
ATOM 712 O O . TYR A 1 87 ? -19.952 3.612 0.098 1.00 91.12 87 TYR A O 1
ATOM 720 N N . ILE A 1 88 ? -18.360 5.060 0.742 1.00 90.00 8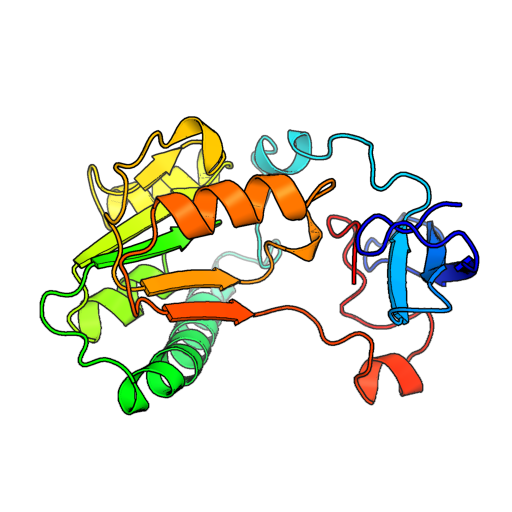8 ILE A N 1
ATOM 721 C CA . ILE A 1 88 ? -18.391 4.673 2.145 1.00 90.00 88 ILE A CA 1
ATOM 722 C C . ILE A 1 88 ? -18.205 5.875 3.067 1.00 90.00 88 ILE A C 1
ATOM 724 O O . ILE A 1 88 ? -17.329 6.714 2.868 1.00 90.00 88 ILE A O 1
ATOM 728 N N . PHE A 1 89 ? -19.023 5.928 4.117 1.00 88.50 89 PHE A N 1
ATOM 729 C CA . PHE A 1 89 ? -18.833 6.862 5.219 1.00 88.50 89 PHE A CA 1
ATOM 730 C C . PHE A 1 89 ? -17.835 6.265 6.222 1.00 88.50 89 PHE A C 1
ATOM 732 O O . PHE A 1 89 ? -18.134 5.205 6.777 1.00 88.50 89 PHE A O 1
ATOM 739 N N . PRO A 1 90 ? -16.687 6.917 6.487 1.00 81.50 90 PRO A N 1
ATOM 740 C CA . PRO A 1 90 ? -15.600 6.331 7.278 1.00 81.50 90 PRO A CA 1
ATOM 741 C C . PRO A 1 90 ? -15.938 5.975 8.727 1.00 81.50 90 PRO A C 1
ATOM 743 O O . PRO A 1 90 ? -15.386 5.026 9.277 1.00 81.50 90 PRO A O 1
ATOM 746 N N . LYS A 1 91 ? -16.830 6.740 9.368 1.00 85.25 91 LYS A N 1
ATOM 747 C CA . LYS A 1 91 ? -17.044 6.686 10.819 1.00 85.25 91 LYS A CA 1
ATOM 748 C C . LYS A 1 91 ? -17.399 5.271 11.295 1.00 85.25 91 LYS A C 1
ATOM 750 O O . LYS A 1 91 ? -18.481 4.765 11.000 1.00 85.25 91 LYS A O 1
ATOM 755 N N . GLY A 1 92 ? -16.494 4.667 12.069 1.00 79.44 92 GLY A N 1
ATOM 756 C CA . GLY A 1 92 ? -16.666 3.327 12.648 1.00 79.44 92 GLY A CA 1
ATOM 757 C C . GLY A 1 92 ? -16.455 2.166 11.668 1.00 79.44 92 GLY A C 1
ATOM 758 O O . GLY A 1 92 ? -16.749 1.022 12.014 1.00 79.44 92 GLY A O 1
ATOM 759 N N . ARG A 1 93 ? -15.963 2.437 10.453 1.00 95.94 93 ARG A N 1
ATOM 760 C CA . ARG A 1 93 ? -15.618 1.419 9.452 1.00 95.94 93 ARG A CA 1
ATOM 761 C C . ARG A 1 93 ? -14.197 0.931 9.658 1.00 95.94 93 ARG A C 1
ATOM 763 O O . ARG A 1 93 ? -13.307 1.728 9.941 1.00 95.94 93 ARG A O 1
ATOM 770 N N . LYS A 1 94 ? -13.985 -0.372 9.490 1.00 98.31 94 LYS A N 1
ATOM 771 C CA . LYS A 1 94 ? -12.662 -0.978 9.626 1.00 98.31 94 LYS A CA 1
ATOM 772 C C . LYS A 1 94 ? -11.880 -0.859 8.326 1.00 98.31 94 LYS A C 1
ATOM 774 O O . LYS A 1 94 ? -12.350 -1.347 7.297 1.00 98.31 94 LYS A O 1
ATOM 779 N N . LEU A 1 95 ? -10.698 -0.257 8.397 1.00 98.50 95 LEU A N 1
ATOM 780 C CA . LEU A 1 95 ? -9.762 -0.146 7.282 1.00 98.50 95 LEU A CA 1
ATOM 781 C C . LEU A 1 95 ? -8.506 -0.963 7.579 1.00 98.50 95 LEU A C 1
ATOM 783 O O . LEU A 1 95 ? -7.888 -0.781 8.629 1.00 98.50 95 LEU A O 1
ATOM 787 N N . LEU A 1 96 ? -8.138 -1.841 6.649 1.00 98.69 96 LEU A N 1
ATOM 788 C CA . LEU A 1 96 ? -6.849 -2.526 6.632 1.00 98.69 96 LEU A CA 1
ATOM 789 C C . LEU A 1 96 ? -5.958 -1.913 5.556 1.00 98.69 96 LEU A C 1
ATOM 791 O O . LEU A 1 96 ? -6.354 -1.878 4.397 1.00 98.69 96 LEU A O 1
ATOM 795 N N . ASP A 1 97 ? -4.745 -1.521 5.925 1.00 98.50 97 ASP A N 1
ATOM 796 C CA . ASP A 1 97 ? -3.700 -1.147 4.973 1.00 98.50 97 ASP A CA 1
ATOM 797 C C . ASP A 1 97 ? -2.652 -2.259 4.866 1.00 98.50 97 ASP A C 1
ATOM 799 O O . ASP A 1 97 ? -1.993 -2.621 5.848 1.00 98.50 97 ASP A O 1
ATOM 803 N N . ILE A 1 98 ? -2.525 -2.836 3.673 1.00 97.69 98 ILE A N 1
ATOM 804 C CA . ILE A 1 98 ? -1.544 -3.882 3.380 1.00 97.69 98 ILE A CA 1
ATOM 805 C C . ILE A 1 98 ? -0.276 -3.205 2.863 1.00 97.69 98 ILE A C 1
ATOM 807 O O . ILE A 1 98 ? -0.348 -2.413 1.928 1.00 97.69 98 ILE A O 1
ATOM 811 N N . GLY A 1 99 ? 0.878 -3.525 3.455 1.00 95.00 99 GLY A N 1
ATOM 812 C CA . GLY A 1 99 ? 2.138 -2.826 3.182 1.00 95.00 99 GLY A CA 1
ATOM 813 C C . GLY A 1 99 ? 2.181 -1.444 3.834 1.00 95.00 99 GLY A C 1
ATOM 814 O O . GLY A 1 99 ? 2.566 -0.466 3.197 1.00 95.00 99 GLY A O 1
ATOM 815 N N . THR A 1 100 ? 1.738 -1.340 5.093 1.00 95.44 100 THR A N 1
ATOM 816 C CA . THR A 1 100 ? 1.473 -0.033 5.721 1.00 95.44 100 THR A CA 1
ATOM 817 C C . THR A 1 100 ? 2.716 0.831 5.981 1.00 95.44 100 THR A C 1
ATOM 819 O O . THR A 1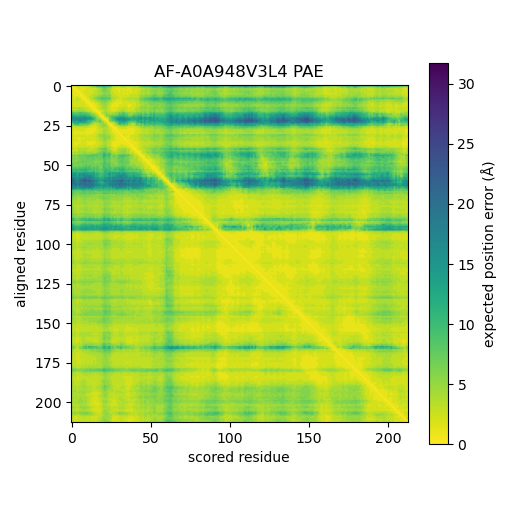 100 ? 2.626 2.029 6.282 1.00 95.44 100 THR A O 1
ATOM 822 N N . GLY A 1 101 ? 3.915 0.255 5.868 1.00 93.81 101 GLY A N 1
ATOM 823 C CA . GLY A 1 101 ? 5.174 0.962 6.049 1.00 93.81 101 GLY A CA 1
ATOM 824 C C . GLY A 1 101 ? 5.253 1.641 7.418 1.00 93.81 101 GLY A C 1
ATOM 825 O O . GLY A 1 101 ? 5.142 0.994 8.455 1.00 93.81 101 GLY A O 1
ATOM 826 N N . LYS A 1 102 ? 5.458 2.965 7.421 1.00 93.62 102 LYS A N 1
ATOM 827 C CA . LYS A 1 102 ? 5.541 3.801 8.638 1.00 93.62 102 LYS A CA 1
ATOM 828 C C . LYS A 1 102 ? 4.165 4.270 9.163 1.00 93.62 102 LYS A C 1
ATOM 830 O O . LYS A 1 102 ? 4.112 5.088 10.086 1.00 93.62 102 LYS A O 1
ATOM 835 N N . GLY A 1 103 ? 3.065 3.802 8.564 1.00 95.62 103 GLY A N 1
ATOM 836 C CA . GLY A 1 103 ? 1.693 4.066 9.009 1.00 95.62 103 GLY A CA 1
ATOM 837 C C . GLY A 1 103 ? 1.098 5.418 8.595 1.00 95.62 103 GLY A C 1
ATOM 838 O O . GLY A 1 103 ? 0.101 5.828 9.178 1.00 95.62 103 GLY A O 1
ATOM 839 N N . TYR A 1 104 ? 1.672 6.131 7.618 1.00 95.81 104 TYR A N 1
ATOM 840 C CA . TYR A 1 104 ? 1.179 7.459 7.208 1.00 95.81 104 TYR A CA 1
ATOM 841 C C . TYR A 1 104 ? -0.244 7.426 6.624 1.00 95.81 104 TYR A C 1
ATOM 843 O O . TYR A 1 104 ? -1.045 8.310 6.913 1.00 95.81 104 TYR A O 1
ATOM 851 N N . LEU A 1 105 ? -0.594 6.388 5.854 1.00 97.25 105 LEU A N 1
ATOM 852 C CA . LEU A 1 105 ? -1.966 6.211 5.365 1.00 97.25 105 LEU A CA 1
ATOM 853 C C . LEU A 1 105 ? -2.932 5.977 6.534 1.00 97.25 105 LEU A C 1
ATOM 855 O O . LEU A 1 105 ? -4.018 6.552 6.556 1.00 97.25 105 LEU A O 1
ATOM 859 N N . LEU A 1 106 ? -2.522 5.195 7.539 1.00 97.94 106 LEU A N 1
ATOM 860 C CA . LEU A 1 106 ? -3.336 4.928 8.728 1.00 97.94 106 LEU A CA 1
ATOM 861 C C . LEU A 1 106 ? -3.577 6.179 9.577 1.00 97.94 106 LEU A C 1
ATOM 863 O O . LEU A 1 106 ? -4.655 6.306 10.151 1.00 97.94 106 LEU A O 1
ATOM 867 N N . GLU A 1 107 ? -2.614 7.104 9.651 1.00 97.44 107 GLU A N 1
ATOM 868 C CA . GLU A 1 107 ? -2.804 8.404 10.318 1.00 97.44 107 GLU A CA 1
ATOM 869 C C . GLU A 1 107 ? -3.956 9.164 9.659 1.00 97.44 107 GLU A C 1
ATOM 871 O O . GLU A 1 107 ? -4.940 9.505 10.315 1.00 97.44 107 GLU A O 1
ATOM 876 N N . VAL A 1 108 ? -3.887 9.314 8.336 1.00 97.25 108 VAL A N 1
ATOM 877 C CA . VAL A 1 108 ? -4.908 10.016 7.553 1.00 97.25 108 VAL A CA 1
ATOM 878 C C . VAL A 1 108 ? -6.262 9.306 7.637 1.00 97.25 108 VAL A C 1
ATOM 880 O O . VAL A 1 108 ? -7.291 9.945 7.845 1.00 97.25 108 VAL A O 1
ATOM 883 N N . ALA A 1 109 ? -6.291 7.978 7.515 1.00 97.25 109 ALA A N 1
ATOM 884 C CA . ALA A 1 109 ? -7.523 7.200 7.624 1.00 97.25 109 ALA A CA 1
ATOM 885 C C . ALA A 1 109 ? -8.168 7.329 9.015 1.00 97.25 109 ALA A C 1
ATOM 887 O O . ALA A 1 109 ? -9.389 7.473 9.127 1.00 97.25 109 ALA A O 1
ATOM 888 N N . LYS A 1 110 ? -7.362 7.323 10.080 1.00 97.00 110 LYS A N 1
ATOM 889 C CA . LYS A 1 110 ? -7.847 7.532 11.447 1.00 97.00 110 LYS A CA 1
ATOM 890 C C . LYS A 1 110 ? -8.437 8.931 11.620 1.00 97.00 110 LYS A C 1
ATOM 892 O O . LYS A 1 110 ? -9.517 9.042 12.197 1.00 97.00 110 LYS A O 1
ATOM 897 N N . ASP A 1 111 ? -7.794 9.964 11.075 1.00 95.25 111 ASP A N 1
ATOM 898 C CA . ASP A 1 111 ? -8.309 11.343 11.096 1.00 95.25 111 ASP A CA 1
ATOM 899 C C . ASP A 1 111 ? -9.647 11.476 10.355 1.00 95.25 111 ASP A C 1
ATOM 901 O O . ASP A 1 111 ? -10.521 12.244 10.762 1.00 95.25 111 ASP A O 1
ATOM 905 N N . LEU A 1 112 ? -9.848 10.684 9.298 1.00 94.00 112 LEU A N 1
ATOM 906 C CA . LEU A 1 112 ? -11.124 10.591 8.583 1.00 94.00 112 LEU A CA 1
ATOM 907 C C . LEU A 1 112 ? -12.196 9.793 9.350 1.00 94.00 112 LEU A C 1
ATOM 909 O O . LEU A 1 112 ? -13.371 9.858 8.989 1.00 94.00 112 LEU A O 1
ATOM 913 N N . GLY A 1 113 ? -11.829 9.071 10.415 1.00 95.31 113 GLY A N 1
ATOM 914 C CA . GLY A 1 113 ? -12.748 8.356 11.307 1.00 95.31 113 GLY A CA 1
ATOM 915 C C . GLY A 1 113 ? -12.807 6.835 11.128 1.00 95.31 113 GLY A C 1
ATOM 916 O O . GLY A 1 113 ? -13.722 6.209 11.679 1.00 95.31 113 GLY A O 1
ATOM 917 N N . PHE A 1 114 ? -11.870 6.240 10.381 1.00 97.50 114 PHE A N 1
ATOM 918 C CA . PHE A 1 114 ? -11.746 4.783 10.259 1.00 97.50 114 PHE A CA 1
ATOM 919 C C . PHE A 1 114 ? -11.164 4.138 11.534 1.00 97.50 114 PHE A C 1
ATOM 921 O O . PHE A 1 114 ? -10.322 4.713 12.225 1.00 97.50 114 PHE A O 1
ATOM 928 N N . ASP A 1 115 ? -11.576 2.899 11.812 1.00 97.81 115 ASP A N 1
ATOM 929 C CA . ASP A 1 115 ? -10.912 1.986 12.751 1.00 97.81 115 ASP A CA 1
ATOM 930 C C . ASP A 1 115 ? -9.793 1.245 12.007 1.00 97.81 115 ASP A C 1
ATOM 932 O O . ASP A 1 115 ? -10.049 0.362 11.186 1.00 97.81 115 ASP A O 1
ATOM 936 N N . VAL A 1 116 ? -8.553 1.670 12.238 1.00 98.38 116 VAL A N 1
ATOM 937 C CA . VAL A 1 116 ? -7.406 1.336 11.387 1.00 98.38 116 VAL A CA 1
ATOM 938 C C . VAL A 1 116 ? -6.613 0.120 11.867 1.00 98.38 116 VAL A C 1
ATOM 940 O O . VAL A 1 116 ? -6.393 -0.081 13.066 1.00 98.38 116 VAL A O 1
ATOM 943 N N . TYR A 1 117 ? -6.148 -0.666 10.898 1.00 98.62 117 TYR A N 1
ATOM 944 C CA . TYR A 1 117 ? -5.295 -1.840 11.060 1.00 98.62 117 TYR A CA 1
ATOM 945 C C . TYR A 1 117 ? -4.259 -1.878 9.935 1.00 98.62 117 TYR A C 1
ATOM 947 O O . TYR A 1 117 ? -4.517 -1.378 8.841 1.00 98.62 117 TYR A O 1
ATOM 955 N N . GLY A 1 118 ? -3.105 -2.496 10.185 1.00 98.19 118 GLY A N 1
ATOM 956 C CA . GLY A 1 118 ? -2.051 -2.613 9.179 1.00 98.19 118 GLY A CA 1
ATOM 957 C C . GLY A 1 118 ? -1.346 -3.963 9.189 1.00 98.19 118 GLY A C 1
ATOM 958 O O . GLY A 1 118 ? -1.226 -4.607 10.235 1.00 98.19 118 GLY A O 1
ATOM 959 N N . VAL A 1 119 ? -0.838 -4.358 8.024 1.00 97.56 119 VAL A N 1
ATOM 960 C CA . VAL A 1 119 ? 0.106 -5.472 7.857 1.00 97.56 119 VAL A CA 1
ATOM 961 C C . VAL A 1 119 ? 1.359 -4.930 7.184 1.00 97.56 119 VAL A C 1
ATOM 963 O O . VAL A 1 119 ? 1.268 -4.260 6.156 1.00 97.56 119 VAL A O 1
ATOM 966 N N . GLU A 1 120 ? 2.525 -5.201 7.760 1.00 95.69 120 GLU A N 1
ATOM 967 C CA . GLU A 1 120 ? 3.812 -4.761 7.221 1.00 95.69 120 GLU A CA 1
ATOM 968 C C . GLU A 1 120 ? 4.873 -5.860 7.401 1.00 95.69 120 GLU A C 1
ATOM 970 O O . GLU A 1 120 ? 5.145 -6.255 8.540 1.00 95.69 120 GLU A O 1
ATOM 975 N N . PRO A 1 121 ? 5.496 -6.362 6.318 1.00 93.56 121 PRO A N 1
ATOM 976 C CA . PRO A 1 121 ? 6.501 -7.416 6.420 1.00 93.56 121 PRO A CA 1
ATOM 977 C C . PRO A 1 121 ? 7.840 -6.937 6.987 1.00 93.56 121 PRO A C 1
ATOM 979 O O . PRO A 1 121 ? 8.554 -7.747 7.583 1.00 93.56 121 PRO A O 1
ATOM 982 N N . SER A 1 122 ? 8.208 -5.661 6.813 1.00 92.88 122 SER A N 1
ATOM 983 C CA . SER A 1 122 ? 9.473 -5.145 7.339 1.00 92.88 122 SER A CA 1
ATOM 984 C C . SER A 1 122 ? 9.360 -4.848 8.841 1.00 92.88 122 SER A C 1
ATOM 986 O O . SER A 1 122 ? 8.602 -3.962 9.245 1.00 92.88 122 SER A O 1
ATOM 988 N N . PRO A 1 123 ? 10.151 -5.514 9.706 1.00 91.94 123 PRO A N 1
ATOM 989 C CA . PRO A 1 123 ? 10.099 -5.273 11.147 1.00 91.94 123 PRO A CA 1
ATOM 990 C C . PRO A 1 123 ? 10.540 -3.848 11.525 1.00 91.94 123 PRO A C 1
ATOM 992 O O . PRO A 1 123 ? 10.119 -3.333 12.561 1.00 91.94 123 PRO A O 1
ATOM 995 N N . TYR A 1 124 ? 11.356 -3.198 10.688 1.00 90.69 124 TYR A N 1
ATOM 996 C CA . TYR A 1 124 ? 11.897 -1.857 10.926 1.00 90.69 124 TYR A CA 1
ATOM 997 C C . TYR A 1 124 ? 10.838 -0.772 10.714 1.00 90.69 124 TYR A C 1
ATOM 999 O O . TYR A 1 124 ? 10.556 0.014 11.616 1.00 90.69 124 TYR A O 1
ATOM 1007 N N . THR A 1 125 ? 10.198 -0.765 9.544 1.00 89.81 125 THR A N 1
ATOM 1008 C CA . THR A 1 125 ? 9.091 0.157 9.230 1.00 89.81 125 THR A CA 1
ATOM 1009 C C . THR A 1 125 ? 7.876 -0.122 10.109 1.00 89.81 125 THR A C 1
ATOM 1011 O O . THR A 1 125 ? 7.307 0.816 10.673 1.00 89.81 125 THR A O 1
ATOM 1014 N N . ARG A 1 126 ? 7.554 -1.406 10.334 1.00 93.56 126 ARG A N 1
ATOM 1015 C CA . ARG A 1 126 ? 6.478 -1.826 11.238 1.00 93.56 126 ARG A CA 1
ATOM 1016 C C . ARG A 1 126 ? 6.655 -1.265 12.640 1.00 93.56 126 ARG A C 1
ATOM 1018 O O . ARG A 1 126 ? 5.661 -0.896 13.254 1.00 93.56 126 ARG A O 1
ATOM 1025 N N . LYS A 1 127 ? 7.883 -1.198 13.169 1.00 93.44 127 LYS A N 1
ATOM 1026 C CA . LYS A 1 127 ? 8.137 -0.642 14.508 1.00 93.44 127 LYS A CA 1
ATOM 1027 C C . LYS A 1 127 ? 7.625 0.798 14.62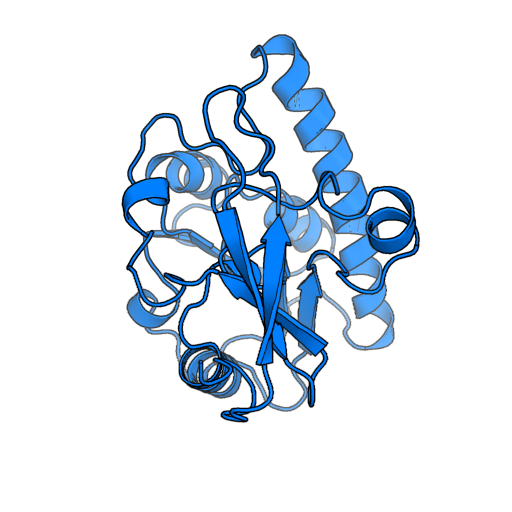6 1.00 93.44 127 LYS A C 1
ATOM 1029 O O . LYS A 1 127 ? 6.937 1.107 15.591 1.00 93.44 127 LYS A O 1
ATOM 1034 N N . VAL A 1 128 ? 7.878 1.630 13.614 1.00 93.12 128 VAL A N 1
ATOM 1035 C CA . VAL A 1 128 ? 7.398 3.023 13.566 1.00 93.12 128 VAL A CA 1
ATOM 1036 C C . VAL A 1 128 ? 5.869 3.085 13.509 1.00 93.12 128 VAL A C 1
ATOM 1038 O O . VAL A 1 128 ? 5.254 3.896 14.197 1.00 93.12 128 VAL A O 1
ATOM 1041 N N . ALA A 1 129 ? 5.234 2.218 12.715 1.00 95.44 129 ALA A N 1
ATOM 1042 C CA . ALA A 1 129 ? 3.775 2.146 12.663 1.00 95.44 129 ALA A CA 1
ATOM 1043 C C . ALA A 1 129 ? 3.171 1.654 13.994 1.00 95.44 129 ALA A C 1
ATOM 1045 O O . ALA A 1 129 ? 2.168 2.194 14.453 1.00 95.44 129 ALA A O 1
ATOM 1046 N N . GLU A 1 130 ? 3.787 0.667 14.647 1.00 96.44 130 GLU A N 1
ATOM 1047 C CA . GLU A 1 130 ? 3.321 0.110 15.923 1.00 96.44 130 GLU A CA 1
ATOM 1048 C C . GLU A 1 130 ? 3.393 1.130 17.068 1.00 96.44 130 GLU A C 1
ATOM 1050 O O . GLU A 1 130 ? 2.508 1.146 17.921 1.00 96.44 130 GLU A O 1
ATOM 1055 N N . GLU A 1 131 ? 4.400 2.009 17.081 1.00 96.69 131 GLU A N 1
ATOM 1056 C CA . GLU A 1 131 ? 4.494 3.107 18.057 1.00 96.69 131 GLU A CA 1
ATOM 1057 C C . GLU A 1 131 ? 3.283 4.056 17.968 1.00 96.69 131 GLU A C 1
ATOM 1059 O O . GLU A 1 131 ? 2.790 4.538 18.988 1.00 96.69 131 GLU A O 1
ATOM 1064 N N . LYS A 1 132 ? 2.751 4.267 16.757 1.00 96.12 132 LYS A N 1
ATOM 1065 C CA . LYS A 1 132 ? 1.572 5.110 16.491 1.00 96.12 132 LYS A CA 1
ATOM 1066 C C . LYS A 1 132 ? 0.249 4.370 16.690 1.00 96.12 132 LYS A C 1
ATOM 1068 O O . LYS A 1 132 ? -0.744 4.964 17.122 1.00 96.12 132 LYS A O 1
ATOM 1073 N N . PHE A 1 133 ? 0.228 3.072 16.382 1.00 97.56 133 PHE A N 1
ATOM 1074 C CA . PHE A 1 133 ? -0.960 2.217 16.426 1.00 97.56 133 PHE A CA 1
ATOM 1075 C C . PHE A 1 133 ? -0.697 0.918 17.210 1.00 97.56 133 PHE A C 1
ATOM 1077 O O . PHE A 1 133 ? -0.683 -0.172 16.626 1.00 97.56 133 PHE A O 1
ATOM 1084 N N . PRO A 1 134 ? -0.529 0.993 18.544 1.00 96.88 134 PRO A N 1
ATOM 1085 C CA . PRO A 1 134 ? -0.171 -0.173 19.344 1.00 96.88 134 PRO A CA 1
ATOM 1086 C C . PRO A 1 134 ? -1.193 -1.304 19.211 1.00 96.88 134 PRO A C 1
ATOM 1088 O O . PRO A 1 134 ? -2.401 -1.079 19.346 1.00 96.88 134 PRO A O 1
ATOM 1091 N N . LYS A 1 135 ? -0.708 -2.535 19.009 1.00 95.25 135 LYS A N 1
ATOM 1092 C CA . LYS A 1 135 ? -1.511 -3.764 18.860 1.00 95.25 135 LYS A CA 1
ATOM 1093 C C . LYS A 1 135 ? -2.437 -3.774 17.636 1.00 95.25 135 LYS A C 1
ATOM 1095 O O . LYS A 1 135 ? -3.362 -4.587 17.584 1.00 95.25 135 LYS A O 1
ATOM 1100 N N . ARG A 1 136 ? -2.222 -2.880 16.668 1.00 97.38 136 ARG A N 1
ATOM 1101 C CA . ARG A 1 136 ? -3.001 -2.809 15.418 1.00 97.38 136 ARG A CA 1
ATOM 1102 C C . ARG A 1 136 ? -2.184 -3.184 14.185 1.00 97.38 136 ARG A C 1
ATOM 1104 O O . ARG A 1 136 ? -2.787 -3.370 13.128 1.00 97.38 136 ARG A O 1
ATOM 1111 N N . ILE A 1 137 ? -0.858 -3.311 14.311 1.00 98.00 137 ILE A N 1
ATOM 1112 C CA . ILE A 1 137 ? 0.033 -3.617 13.190 1.00 98.00 137 ILE A CA 1
ATOM 1113 C C . ILE A 1 137 ? 0.602 -5.030 13.314 1.00 98.00 137 ILE A C 1
ATOM 1115 O O . ILE A 1 137 ? 1.354 -5.350 14.243 1.00 98.00 137 ILE A O 1
ATOM 1119 N N . ILE A 1 138 ? 0.285 -5.877 12.340 1.00 97.06 138 ILE A N 1
ATOM 1120 C CA . ILE A 1 138 ? 0.840 -7.227 12.226 1.00 97.06 138 ILE A CA 1
ATOM 1121 C C . ILE A 1 138 ? 2.151 -7.164 11.441 1.00 97.06 138 ILE A C 1
ATOM 1123 O O . ILE A 1 138 ? 2.226 -6.550 10.380 1.00 97.06 138 ILE A O 1
ATOM 1127 N N . CYS A 1 139 ? 3.191 -7.802 11.981 1.00 95.31 139 CYS A N 1
ATOM 1128 C CA . CYS A 1 139 ? 4.467 -7.967 11.293 1.00 95.31 139 CYS A CA 1
ATOM 1129 C C . CYS A 1 139 ? 4.421 -9.247 10.452 1.00 95.31 139 CYS A C 1
ATOM 1131 O O . CYS A 1 139 ? 4.411 -10.337 11.024 1.00 95.31 139 CYS A O 1
ATOM 1133 N N . GLY A 1 140 ? 4.394 -9.124 9.128 1.00 93.38 140 GLY A N 1
ATOM 1134 C CA . GLY A 1 140 ? 4.302 -10.274 8.225 1.00 93.38 140 GLY A CA 1
ATOM 1135 C C . GLY A 1 140 ? 3.673 -9.933 6.880 1.00 93.38 140 GLY A C 1
ATOM 1136 O O . GLY A 1 140 ? 3.463 -8.763 6.559 1.00 93.38 140 GLY A O 1
ATOM 1137 N N . LEU A 1 141 ? 3.392 -10.970 6.097 1.00 91.88 141 LEU A N 1
ATOM 1138 C CA . LEU A 1 141 ? 2.565 -10.870 4.897 1.00 91.88 141 LEU A CA 1
ATOM 1139 C C . LEU A 1 141 ? 1.076 -10.948 5.271 1.00 91.88 141 LEU A C 1
ATOM 1141 O O . LEU A 1 141 ? 0.720 -11.227 6.420 1.00 91.88 141 LEU A O 1
ATOM 1145 N N . LEU A 1 142 ? 0.189 -10.695 4.306 1.00 93.94 142 LEU A N 1
ATOM 1146 C CA . LEU A 1 142 ? -1.259 -10.738 4.537 1.00 93.94 142 LEU A CA 1
ATOM 1147 C C . LEU A 1 142 ? -1.702 -12.114 5.057 1.00 93.94 142 LEU A C 1
ATOM 1149 O O . LEU A 1 142 ? -2.504 -12.210 5.982 1.00 93.94 142 LEU A O 1
ATOM 1153 N N . GLU A 1 143 ? -1.125 -13.171 4.499 1.00 90.00 143 GLU A N 1
ATOM 1154 C CA . GLU A 1 143 ? -1.415 -14.565 4.822 1.00 90.00 143 GLU A CA 1
ATOM 1155 C C . GLU A 1 143 ? -1.037 -14.921 6.272 1.00 90.00 143 GLU A C 1
ATOM 1157 O O . GLU A 1 143 ? -1.657 -15.790 6.892 1.00 90.00 143 GLU A O 1
ATOM 1162 N N . ASP A 1 144 ? -0.057 -14.217 6.848 1.00 89.88 144 ASP A N 1
ATOM 1163 C CA . ASP A 1 144 ? 0.370 -14.406 8.237 1.00 89.88 144 ASP A CA 1
ATOM 1164 C C . ASP A 1 144 ? -0.605 -13.766 9.236 1.00 89.88 144 ASP A C 1
ATOM 1166 O O . ASP A 1 144 ? -0.646 -14.154 10.409 1.00 89.88 144 ASP A O 1
ATOM 1170 N N . ALA A 1 145 ? -1.407 -12.797 8.781 1.00 92.56 145 ALA A N 1
ATOM 1171 C CA . ALA A 1 145 ? -2.264 -11.984 9.633 1.00 92.56 145 ALA A CA 1
ATOM 1172 C C . ALA A 1 145 ? -3.500 -12.720 10.163 1.00 92.56 145 ALA A C 1
ATOM 1174 O O . ALA A 1 145 ? -4.019 -12.363 11.223 1.00 92.56 145 ALA A O 1
ATOM 1175 N N . LYS A 1 146 ? -3.947 -13.771 9.459 1.00 94.44 146 LYS A N 1
ATOM 1176 C CA . LYS A 1 146 ? -5.042 -14.669 9.877 1.00 94.44 146 LYS A CA 1
ATOM 1177 C C . LYS A 1 146 ? -6.316 -13.924 10.303 1.00 94.44 146 LYS A C 1
ATOM 1179 O O . LYS A 1 146 ? -6.976 -14.301 11.275 1.00 94.44 146 LYS A O 1
ATOM 1184 N N . TYR A 1 147 ? -6.671 -12.870 9.569 1.00 97.50 147 TYR A N 1
ATOM 1185 C CA . TYR A 1 147 ? -7.895 -12.108 9.806 1.00 97.50 147 TYR A CA 1
ATOM 1186 C C . TYR A 1 147 ? -9.151 -12.958 9.598 1.00 97.50 147 TYR A C 1
ATOM 1188 O O . TYR A 1 147 ? -9.144 -13.980 8.900 1.00 97.50 147 TYR A O 1
ATOM 1196 N N . ARG A 1 148 ? -10.258 -12.541 10.209 1.00 97.62 148 ARG A N 1
ATOM 1197 C CA . ARG A 1 148 ? -11.548 -13.233 10.109 1.00 97.62 148 ARG A CA 1
ATOM 1198 C C . ARG A 1 148 ? -12.193 -12.973 8.747 1.00 97.62 148 ARG A C 1
ATOM 1200 O O . ARG A 1 148 ? -11.909 -11.978 8.086 1.00 97.62 148 ARG A O 1
ATOM 1207 N N . ASN A 1 149 ? -13.094 -13.866 8.339 1.00 97.94 149 ASN A N 1
ATOM 1208 C CA . ASN A 1 149 ? -13.907 -13.644 7.141 1.00 97.94 149 ASN A CA 1
ATOM 1209 C C . ASN A 1 149 ? -14.747 -12.371 7.317 1.00 97.94 149 ASN A C 1
ATOM 1211 O O . ASN A 1 149 ? -15.372 -12.204 8.368 1.00 97.94 149 ASN A O 1
ATOM 1215 N N . GLY A 1 150 ? -14.791 -11.508 6.300 1.00 97.94 150 GLY A N 1
ATOM 1216 C CA . GLY A 1 150 ? -15.584 -10.275 6.338 1.00 97.94 150 GLY A CA 1
ATOM 1217 C C . GLY A 1 150 ? -15.242 -9.346 7.509 1.00 97.94 150 GLY A C 1
ATOM 1218 O O . GLY A 1 150 ? -16.135 -8.792 8.153 1.00 97.94 150 GLY A O 1
ATOM 1219 N N . GLU A 1 151 ? -13.961 -9.196 7.834 1.00 98.06 151 GLU A N 1
ATOM 1220 C CA . GLU A 1 151 ? -13.509 -8.349 8.936 1.00 98.06 151 GLU A CA 1
ATOM 1221 C C . GLU A 1 151 ? -13.450 -6.861 8.562 1.00 98.06 151 GLU A C 1
ATOM 1223 O O . GLU A 1 151 ? -13.819 -6.015 9.386 1.00 98.06 151 GLU A O 1
ATOM 1228 N N . PHE A 1 152 ? -13.058 -6.532 7.327 1.00 98.50 152 PHE A N 1
ATOM 1229 C CA . PHE A 1 152 ? -12.773 -5.155 6.911 1.00 98.50 152 PHE A CA 1
ATOM 1230 C C . PHE A 1 152 ? -13.824 -4.583 5.966 1.00 98.50 152 PHE A C 1
ATOM 1232 O O . PHE A 1 152 ? -14.335 -5.266 5.082 1.00 98.50 152 PHE A O 1
ATOM 1239 N N . ASP A 1 153 ? -14.140 -3.305 6.154 1.00 98.25 153 ASP A N 1
ATOM 1240 C CA . ASP A 1 153 ? -15.007 -2.541 5.257 1.00 98.25 153 ASP A CA 1
ATOM 1241 C C . ASP A 1 153 ? -14.210 -1.951 4.082 1.00 98.25 153 ASP A C 1
ATOM 1243 O O . ASP A 1 153 ? -14.739 -1.814 2.980 1.00 98.25 153 ASP A O 1
ATOM 1247 N N . VAL A 1 154 ? -12.940 -1.608 4.323 1.00 98.25 154 VAL A N 1
ATOM 1248 C CA . VAL A 1 154 ? -12.014 -1.069 3.323 1.00 98.25 154 VAL A CA 1
ATOM 1249 C C . VAL A 1 154 ? -10.672 -1.778 3.435 1.00 98.25 154 VAL A C 1
ATOM 1251 O O . VAL A 1 154 ? -10.157 -1.963 4.537 1.00 98.25 154 VAL A O 1
ATOM 1254 N N . ILE A 1 155 ? -10.093 -2.136 2.295 1.00 98.50 155 ILE A N 1
ATOM 1255 C CA . ILE A 1 155 ? -8.715 -2.617 2.198 1.00 98.50 155 ILE A CA 1
ATOM 1256 C C . ILE A 1 155 ? -7.948 -1.686 1.261 1.00 98.50 155 ILE A C 1
ATOM 1258 O O . ILE A 1 155 ? -8.373 -1.450 0.130 1.00 98.50 155 ILE A O 1
ATOM 1262 N N . THR A 1 156 ? -6.827 -1.147 1.722 1.00 98.12 156 THR A N 1
ATOM 1263 C CA . THR A 1 156 ? -5.924 -0.320 0.921 1.00 98.12 156 THR A CA 1
ATOM 1264 C C . THR A 1 156 ? -4.621 -1.062 0.656 1.00 98.12 156 THR A C 1
ATOM 1266 O O . THR A 1 156 ? -4.164 -1.861 1.474 1.00 98.12 156 THR A O 1
ATOM 1269 N N . MET A 1 157 ? -4.030 -0.818 -0.510 1.00 95.94 157 MET A N 1
ATOM 1270 C CA . MET A 1 157 ? -2.661 -1.223 -0.814 1.00 95.94 157 MET A CA 1
ATOM 1271 C C . MET A 1 157 ? -2.028 -0.188 -1.748 1.00 95.94 157 MET A C 1
ATOM 1273 O O . MET A 1 157 ? -2.602 0.166 -2.783 1.00 95.94 157 MET A O 1
ATOM 1277 N N . THR A 1 158 ? -0.854 0.314 -1.376 1.00 94.50 158 THR A N 1
ATOM 1278 C CA . THR A 1 158 ? -0.106 1.307 -2.159 1.00 94.50 158 THR A CA 1
ATOM 1279 C C . THR A 1 158 ? 1.274 0.762 -2.466 1.00 94.50 158 THR A C 1
ATOM 1281 O O . THR A 1 158 ? 2.012 0.463 -1.534 1.00 94.50 158 THR A O 1
ATOM 1284 N N . ASP A 1 159 ? 1.623 0.660 -3.750 1.00 91.50 159 ASP A N 1
ATOM 1285 C CA . ASP A 1 159 ? 2.904 0.100 -4.201 1.00 91.50 159 ASP A CA 1
ATOM 1286 C C . ASP A 1 159 ? 3.174 -1.303 -3.596 1.00 91.50 159 ASP A C 1
ATOM 1288 O O . ASP A 1 159 ? 4.269 -1.592 -3.116 1.00 91.50 159 ASP A O 1
ATOM 1292 N N . VAL A 1 160 ? 2.147 -2.167 -3.567 1.00 92.19 160 VAL A N 1
ATOM 1293 C CA . VAL A 1 160 ? 2.242 -3.565 -3.090 1.00 92.19 160 VAL A CA 1
ATOM 1294 C C . VAL A 1 160 ? 2.068 -4.585 -4.210 1.00 92.19 160 VAL A C 1
ATOM 1296 O O . VAL A 1 160 ? 2.777 -5.591 -4.249 1.00 92.19 160 VAL A O 1
ATOM 1299 N N . ILE A 1 161 ? 1.111 -4.372 -5.116 1.00 92.06 161 ILE A N 1
ATOM 1300 C CA . ILE A 1 161 ? 0.715 -5.373 -6.119 1.00 92.06 161 ILE A CA 1
ATOM 1301 C C . ILE A 1 161 ? 1.864 -5.737 -7.078 1.00 92.06 161 ILE A C 1
ATOM 1303 O O . ILE A 1 161 ? 1.932 -6.854 -7.586 1.00 92.06 161 ILE A O 1
ATOM 1307 N N . GLU A 1 162 ? 2.810 -4.820 -7.262 1.00 91.31 162 GLU A N 1
ATOM 1308 C CA . GLU A 1 162 ? 4.013 -4.921 -8.092 1.00 91.31 162 GLU A CA 1
ATOM 1309 C C . GLU A 1 162 ? 5.028 -5.919 -7.536 1.00 91.31 162 GLU A C 1
ATOM 1311 O O . GLU A 1 162 ? 5.936 -6.332 -8.257 1.00 91.31 162 GLU A O 1
ATOM 1316 N N . TYR A 1 163 ? 4.886 -6.301 -6.265 1.00 88.88 163 TYR A N 1
ATOM 1317 C CA . TYR A 1 163 ? 5.758 -7.241 -5.567 1.00 88.88 163 TYR A CA 1
ATOM 1318 C C . TYR A 1 163 ? 5.205 -8.667 -5.562 1.00 88.88 163 TYR A C 1
ATOM 1320 O O . TYR A 1 163 ? 5.925 -9.586 -5.175 1.00 88.88 163 TYR A O 1
ATOM 1328 N N . LEU A 1 164 ? 3.944 -8.868 -5.964 1.00 86.50 164 LEU A N 1
ATOM 1329 C CA . LEU A 1 164 ? 3.238 -10.138 -5.802 1.00 86.50 164 LEU A CA 1
ATOM 1330 C C . LEU A 1 164 ? 3.558 -11.107 -6.950 1.00 86.50 164 LEU A C 1
ATOM 1332 O O . LEU A 1 164 ? 3.107 -10.892 -8.075 1.00 86.50 164 LEU A O 1
ATOM 1336 N N . PRO A 1 165 ? 4.257 -12.233 -6.705 1.00 82.25 165 PRO A N 1
ATOM 1337 C CA . PRO A 1 165 ? 4.565 -13.197 -7.766 1.00 82.25 165 PRO A CA 1
ATOM 1338 C C . PRO A 1 165 ? 3.320 -13.932 -8.279 1.00 82.25 165 PRO A C 1
ATOM 1340 O O . PRO A 1 165 ? 3.294 -14.404 -9.417 1.00 82.25 165 PRO A O 1
ATOM 1343 N N . SER A 1 166 ? 2.311 -14.059 -7.412 1.00 76.69 166 SER A N 1
ATOM 1344 C CA . SER A 1 166 ? 1.036 -14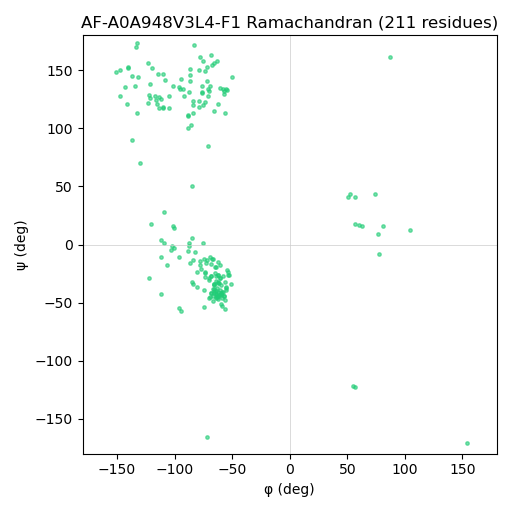.733 -7.652 1.00 76.69 166 SER A CA 1
ATOM 1345 C C . SER A 1 166 ? -0.096 -13.883 -7.069 1.00 76.69 166 SER A C 1
ATOM 1347 O O . SER A 1 166 ? -0.435 -14.039 -5.896 1.00 76.69 166 SER A O 1
ATOM 1349 N N . PRO A 1 167 ? -0.685 -12.964 -7.851 1.00 82.19 167 PRO A N 1
ATOM 1350 C CA . PRO A 1 167 ? -1.730 -12.089 -7.335 1.00 82.19 167 PRO A CA 1
ATOM 1351 C C . PRO A 1 167 ? -3.038 -12.835 -7.053 1.00 82.19 167 PRO A C 1
ATOM 1353 O O . PRO A 1 167 ? -3.756 -12.436 -6.149 1.00 82.19 167 PRO A O 1
ATOM 1356 N N . HIS A 1 168 ? -3.346 -13.929 -7.759 1.00 87.44 168 HIS A N 1
ATOM 1357 C CA . HIS A 1 168 ? -4.627 -14.643 -7.608 1.00 87.44 168 HIS A CA 1
ATOM 1358 C C . HIS A 1 168 ? -4.894 -15.089 -6.164 1.00 87.44 168 HIS A C 1
ATOM 1360 O O . HIS A 1 168 ? -5.874 -14.657 -5.570 1.00 87.44 168 HIS A O 1
ATOM 1366 N N . SER A 1 169 ? -3.974 -15.846 -5.560 1.00 87.75 169 SER A N 1
ATOM 1367 C CA . SER A 1 169 ? -4.106 -16.315 -4.170 1.00 87.75 169 SER A CA 1
ATOM 1368 C C . SER A 1 169 ? -4.157 -15.174 -3.151 1.00 87.75 169 SER A C 1
ATOM 1370 O O . SER A 1 169 ? -4.832 -15.272 -2.131 1.00 87.75 169 SER A O 1
ATOM 1372 N N . PHE A 1 170 ? -3.451 -14.079 -3.432 1.00 91.94 170 PHE A N 1
ATOM 1373 C CA . PHE A 1 170 ? -3.476 -12.887 -2.592 1.00 91.94 170 PHE A CA 1
ATOM 1374 C C . PHE A 1 170 ? -4.846 -12.193 -2.654 1.00 91.94 170 PHE A C 1
ATOM 1376 O O . PHE A 1 170 ? -5.395 -11.797 -1.627 1.00 91.94 170 PHE A O 1
ATOM 1383 N N . PHE A 1 171 ? -5.445 -12.097 -3.845 1.00 94.25 171 PHE A N 1
ATOM 1384 C CA . PHE A 1 171 ? -6.794 -11.555 -4.015 1.00 94.25 171 PHE A CA 1
ATOM 1385 C C . PHE A 1 171 ? -7.887 -12.472 -3.458 1.00 94.25 171 PHE A C 1
ATOM 1387 O O . PHE A 1 171 ? -8.890 -11.951 -2.972 1.00 94.25 171 PHE A O 1
ATOM 1394 N N . ASP A 1 172 ? -7.693 -13.793 -3.458 1.00 94.50 172 ASP A N 1
ATOM 1395 C CA . ASP A 1 172 ? -8.600 -14.727 -2.776 1.00 94.50 172 ASP A CA 1
ATOM 1396 C C . ASP A 1 172 ? -8.662 -14.432 -1.268 1.00 94.50 172 ASP A C 1
ATOM 1398 O O . ASP A 1 172 ? -9.745 -14.379 -0.678 1.00 94.50 172 ASP A O 1
ATOM 1402 N N . GLU A 1 173 ? -7.509 -14.168 -0.645 1.00 96.06 173 GLU A N 1
ATOM 1403 C CA . GLU A 1 173 ? -7.431 -13.794 0.770 1.00 96.06 173 GLU A CA 1
ATOM 1404 C C . GLU A 1 173 ? -8.067 -12.424 1.036 1.00 96.06 173 GLU A C 1
ATOM 1406 O O . GLU A 1 173 ? -8.862 -12.283 1.968 1.00 96.06 173 GLU A O 1
ATOM 1411 N N . ILE A 1 174 ? -7.797 -11.431 0.184 1.00 96.94 174 ILE A N 1
ATOM 1412 C CA . ILE A 1 174 ? -8.460 -10.120 0.256 1.00 96.94 174 ILE A CA 1
ATOM 1413 C C . ILE A 1 174 ? -9.976 -10.277 0.172 1.00 96.94 174 ILE A C 1
ATOM 1415 O O . ILE A 1 174 ? -10.695 -9.715 0.996 1.00 96.94 174 ILE A O 1
ATOM 1419 N N . TYR A 1 175 ? -10.470 -11.053 -0.794 1.00 96.69 175 TYR A N 1
ATOM 1420 C CA . TYR A 1 175 ? -11.899 -11.293 -0.963 1.00 96.69 175 TYR A CA 1
ATOM 1421 C C . TYR A 1 175 ? -12.511 -11.963 0.272 1.00 96.69 175 TYR A C 1
ATOM 1423 O O . TYR A 1 175 ? -13.606 -11.593 0.694 1.00 96.69 175 TYR A O 1
ATOM 1431 N N . ARG A 1 176 ? -11.796 -12.910 0.893 1.00 97.81 176 ARG A N 1
ATOM 1432 C CA . ARG A 1 176 ? -12.245 -13.594 2.112 1.00 97.81 176 ARG A CA 1
ATOM 1433 C C . ARG A 1 176 ? -12.413 -12.635 3.291 1.00 97.81 176 ARG A C 1
ATOM 1435 O O . ARG A 1 176 ? -13.395 -12.741 4.031 1.00 97.81 176 ARG A O 1
ATOM 1442 N N . ILE A 1 177 ? -11.450 -11.741 3.510 1.00 98.38 177 ILE A N 1
ATOM 1443 C CA . ILE A 1 177 ? -11.428 -10.853 4.687 1.00 98.38 177 ILE A CA 1
ATOM 1444 C C . ILE A 1 177 ? -12.217 -9.557 4.472 1.00 98.38 177 ILE A C 1
ATOM 1446 O O . ILE A 1 177 ? -12.543 -8.870 5.442 1.00 98.38 177 ILE A O 1
ATOM 1450 N N . LEU A 1 178 ? -12.547 -9.219 3.225 1.00 98.44 178 LEU A N 1
ATOM 1451 C CA . LEU A 1 178 ? -13.386 -8.077 2.889 1.00 98.44 178 LEU A CA 1
ATOM 1452 C C . LEU A 1 178 ? -14.861 -8.393 3.168 1.00 98.44 178 LEU A C 1
ATOM 1454 O O . LEU A 1 178 ? -15.374 -9.465 2.846 1.00 98.44 178 LEU A O 1
ATOM 1458 N N . LYS A 1 179 ? -15.575 -7.447 3.776 1.00 97.88 179 LYS A N 1
ATOM 1459 C CA . LYS A 1 179 ? -17.030 -7.535 3.944 1.00 97.88 179 LYS A CA 1
ATOM 1460 C C . LYS A 1 179 ? -17.739 -7.485 2.594 1.00 97.88 179 LYS A C 1
ATOM 1462 O O . LYS A 1 179 ? -17.259 -6.885 1.634 1.00 97.88 179 LYS A O 1
ATOM 1467 N N . SER A 1 180 ? -18.955 -8.024 2.544 1.00 94.38 180 SER A N 1
ATOM 1468 C CA . SER A 1 180 ? -19.863 -7.777 1.421 1.00 94.38 180 SER A CA 1
ATOM 1469 C C . SER A 1 180 ? -20.067 -6.271 1.222 1.00 94.38 180 SER A C 1
ATOM 1471 O O . SER A 1 180 ? -20.292 -5.547 2.190 1.00 94.38 180 SER A O 1
ATOM 1473 N N . ALA A 1 181 ? -19.983 -5.814 -0.031 1.00 90.56 181 ALA A N 1
ATOM 1474 C CA . ALA A 1 181 ? -19.979 -4.394 -0.408 1.00 90.56 181 ALA A CA 1
ATOM 1475 C C . ALA A 1 181 ? -18.822 -3.560 0.187 1.00 90.56 181 ALA A C 1
ATOM 1477 O O . ALA A 1 181 ? -18.886 -2.331 0.183 1.00 90.56 181 ALA A O 1
ATOM 1478 N N . GLY A 1 182 ? -17.768 -4.214 0.685 1.00 96.00 182 GLY A N 1
ATOM 1479 C CA . GLY A 1 182 ? -16.521 -3.552 1.041 1.00 96.00 182 GLY A CA 1
ATOM 1480 C C . GLY A 1 182 ? -15.782 -3.029 -0.190 1.00 96.00 182 GLY A C 1
ATOM 1481 O O . GLY A 1 182 ? -16.062 -3.418 -1.327 1.00 96.00 182 GLY A O 1
ATOM 1482 N N . LEU A 1 183 ? -14.831 -2.130 0.046 1.00 96.69 183 LEU A N 1
ATOM 1483 C CA . LEU A 1 183 ? -14.061 -1.471 -1.007 1.00 96.69 183 LEU A CA 1
ATOM 1484 C C . LEU A 1 183 ? -12.593 -1.875 -0.948 1.00 96.69 183 LEU A C 1
ATOM 1486 O O . LEU A 1 183 ? -12.027 -2.047 0.130 1.00 96.69 183 LEU A O 1
ATOM 1490 N N . ILE A 1 184 ? -11.968 -1.950 -2.120 1.00 96.62 184 ILE A N 1
ATOM 1491 C CA . ILE A 1 184 ? -10.520 -2.082 -2.249 1.00 96.62 184 ILE A CA 1
ATOM 1492 C C . ILE A 1 184 ? -10.003 -0.839 -2.965 1.00 96.62 184 ILE A C 1
ATOM 1494 O O . ILE A 1 184 ? -10.499 -0.491 -4.039 1.00 96.62 184 ILE A O 1
ATOM 1498 N N . LEU A 1 185 ? -9.004 -0.183 -2.381 1.00 96.38 185 LEU A N 1
ATOM 1499 C CA . LEU A 1 185 ? -8.255 0.896 -3.017 1.00 96.38 185 LEU A CA 1
ATOM 1500 C C . LEU A 1 185 ? -6.845 0.402 -3.326 1.00 96.38 185 LEU A C 1
ATOM 1502 O O . LEU A 1 185 ? -6.089 0.062 -2.418 1.00 96.38 185 LEU A O 1
ATOM 1506 N N . ILE A 1 186 ? -6.499 0.377 -4.609 1.00 95.81 186 ILE A N 1
ATOM 1507 C CA . ILE A 1 186 ? -5.180 -0.037 -5.090 1.00 95.81 186 ILE A CA 1
ATOM 1508 C C . ILE A 1 186 ? -4.522 1.162 -5.752 1.00 95.81 186 ILE A C 1
ATOM 1510 O O . ILE A 1 186 ? -5.081 1.743 -6.684 1.00 95.81 186 ILE A O 1
ATOM 1514 N N . ILE A 1 187 ? -3.327 1.508 -5.289 1.00 94.44 187 ILE A N 1
ATOM 1515 C CA . ILE A 1 187 ? -2.482 2.528 -5.905 1.00 94.44 187 ILE A CA 1
ATOM 1516 C C . ILE A 1 187 ? -1.225 1.836 -6.416 1.00 94.44 187 ILE A C 1
ATOM 1518 O O . ILE A 1 187 ? -0.502 1.201 -5.653 1.00 94.44 187 ILE A O 1
ATOM 1522 N N . THR A 1 188 ? -0.997 1.945 -7.722 1.00 93.69 188 THR A N 1
ATOM 1523 C CA . THR A 1 188 ? 0.070 1.246 -8.439 1.00 93.69 188 THR A CA 1
ATOM 1524 C C . THR A 1 188 ? 0.578 2.093 -9.609 1.00 93.69 188 THR A C 1
ATOM 1526 O O . THR A 1 188 ? -0.203 2.875 -10.173 1.00 93.69 188 THR A O 1
ATOM 1529 N N . PRO A 1 189 ? 1.859 1.992 -10.013 1.00 92.12 189 PRO A N 1
ATOM 1530 C CA . PRO A 1 189 ? 2.350 2.641 -11.214 1.00 92.12 189 PRO A CA 1
ATOM 1531 C C . PRO A 1 189 ? 1.574 2.219 -12.462 1.00 92.12 189 PRO A C 1
ATOM 1533 O O . PRO A 1 189 ? 1.408 1.044 -12.766 1.00 92.12 189 PRO A O 1
ATOM 1536 N N . ASN A 1 190 ? 1.172 3.201 -13.264 1.00 92.88 190 ASN A N 1
ATOM 1537 C CA . ASN A 1 190 ? 0.499 2.942 -14.530 1.00 92.88 190 ASN A CA 1
ATOM 1538 C C . ASN A 1 190 ? 1.520 2.785 -15.671 1.00 92.88 190 ASN A C 1
ATOM 1540 O O . ASN A 1 190 ? 2.004 3.781 -16.222 1.00 92.88 190 ASN A O 1
ATOM 1544 N N . SER A 1 191 ? 1.821 1.544 -16.062 1.00 91.31 191 SER A N 1
ATOM 1545 C CA . SER A 1 191 ? 2.720 1.237 -17.189 1.00 91.31 191 SER A CA 1
ATOM 1546 C C . SER A 1 191 ? 2.171 1.657 -18.565 1.00 91.31 191 SER A C 1
ATOM 1548 O O . SER A 1 191 ? 2.931 1.746 -19.533 1.00 91.31 191 SER A O 1
ATOM 1550 N N . GLY A 1 192 ? 0.882 1.997 -18.655 1.00 90.69 192 GLY A N 1
ATOM 1551 C CA . GLY A 1 192 ? 0.249 2.641 -19.810 1.00 90.69 192 GLY A CA 1
ATOM 1552 C C . GLY A 1 192 ? 0.318 4.174 -19.801 1.00 90.69 192 GLY A C 1
ATOM 1553 O O . GLY A 1 192 ? -0.222 4.811 -20.703 1.00 90.69 192 GLY A O 1
ATOM 1554 N N . SER A 1 193 ? 0.956 4.788 -18.799 1.00 93.44 193 SER A N 1
ATOM 1555 C CA . SER A 1 193 ? 1.037 6.248 -18.677 1.00 93.44 193 SER A CA 1
ATOM 1556 C C . SER A 1 193 ? 1.875 6.908 -19.779 1.00 93.44 193 SER A C 1
ATOM 1558 O O . SER A 1 193 ? 2.822 6.331 -20.323 1.00 93.44 193 SER A O 1
ATOM 1560 N N . PHE A 1 194 ? 1.575 8.184 -20.049 1.00 94.12 194 PHE A N 1
ATOM 1561 C CA . PHE A 1 194 ? 2.360 9.019 -20.962 1.00 94.12 194 PHE A CA 1
ATOM 1562 C C . PHE A 1 194 ? 3.842 9.083 -20.563 1.00 94.12 194 PHE A C 1
ATOM 1564 O O . PHE A 1 194 ? 4.715 9.043 -21.425 1.00 94.12 194 PHE A O 1
ATOM 1571 N N . THR A 1 195 ? 4.148 9.121 -19.262 1.00 93.75 195 THR A N 1
ATOM 1572 C CA . THR A 1 195 ? 5.536 9.180 -18.781 1.00 93.75 195 THR A CA 1
ATOM 1573 C C . THR A 1 195 ? 6.302 7.899 -19.087 1.00 93.75 195 THR A C 1
ATOM 1575 O O . THR A 1 195 ? 7.463 7.978 -19.490 1.00 93.75 195 THR A O 1
ATOM 1578 N N . ARG A 1 196 ? 5.661 6.724 -18.979 1.00 93.75 196 ARG A N 1
ATOM 1579 C CA . ARG A 1 196 ? 6.254 5.460 -19.435 1.00 93.75 196 ARG A CA 1
ATOM 1580 C C . ARG A 1 196 ? 6.496 5.495 -20.934 1.00 93.75 196 ARG A C 1
ATOM 1582 O O . ARG A 1 196 ? 7.567 5.095 -21.381 1.00 93.75 196 ARG A O 1
ATOM 1589 N N . TRP A 1 197 ? 5.513 5.944 -21.714 1.00 92.62 197 TRP A N 1
ATOM 1590 C CA . TRP A 1 197 ? 5.643 6.032 -23.170 1.00 92.62 197 TRP A CA 1
ATOM 1591 C C . TRP A 1 197 ? 6.808 6.943 -23.587 1.00 92.62 197 TRP A C 1
ATOM 1593 O O . TRP A 1 197 ? 7.633 6.535 -24.400 1.00 92.62 197 TRP A O 1
ATOM 1603 N N . PHE A 1 198 ? 6.918 8.121 -22.971 1.00 95.12 198 PHE A N 1
ATOM 1604 C CA . PHE A 1 198 ? 7.943 9.117 -23.279 1.00 95.12 198 PHE A CA 1
ATOM 1605 C C . PHE A 1 198 ? 9.351 8.686 -22.837 1.00 95.12 198 PHE A C 1
ATOM 1607 O O . PHE A 1 198 ? 10.302 8.783 -23.608 1.00 95.12 198 PHE A O 1
ATOM 1614 N N . LEU A 1 199 ? 9.499 8.176 -21.608 1.00 93.50 199 LEU A N 1
ATOM 1615 C CA . LEU A 1 199 ? 10.803 7.776 -21.055 1.00 93.50 199 LEU A CA 1
ATOM 1616 C C . LEU A 1 199 ? 11.227 6.357 -21.475 1.00 93.50 199 LEU A C 1
ATOM 1618 O O . LEU A 1 199 ? 12.384 5.963 -21.297 1.00 93.50 199 LEU A O 1
ATOM 1622 N N . GLY A 1 200 ? 10.304 5.567 -22.026 1.00 92.00 200 GLY A N 1
ATOM 1623 C CA . GLY A 1 200 ? 10.547 4.212 -22.503 1.00 92.00 200 GLY A CA 1
ATOM 1624 C C . GLY A 1 200 ? 11.157 3.323 -21.420 1.00 92.00 200 GLY A C 1
ATOM 1625 O O . GLY A 1 200 ? 10.592 3.144 -20.344 1.00 92.00 200 GLY A O 1
ATOM 1626 N N . ARG A 1 201 ? 12.340 2.762 -21.698 1.00 91.19 201 ARG A N 1
ATOM 1627 C CA . ARG A 1 201 ? 13.062 1.886 -20.757 1.00 91.19 201 ARG A CA 1
ATOM 1628 C C . ARG A 1 201 ? 13.622 2.610 -19.523 1.00 91.19 201 ARG A C 1
ATOM 1630 O O . ARG A 1 201 ? 14.070 1.933 -18.610 1.00 91.19 201 ARG A O 1
ATOM 1637 N N . HIS A 1 202 ? 13.618 3.945 -19.508 1.00 90.50 202 HIS A N 1
ATOM 1638 C CA . HIS A 1 202 ? 14.134 4.790 -18.422 1.00 90.50 202 HIS A CA 1
ATOM 1639 C C . HIS A 1 202 ? 13.023 5.351 -17.521 1.00 90.50 202 HIS A C 1
ATOM 1641 O O . HIS A 1 202 ? 13.244 6.323 -16.802 1.00 90.50 202 HIS A O 1
ATOM 1647 N N . TRP A 1 203 ? 11.814 4.787 -17.582 1.00 92.88 203 TRP A N 1
ATOM 1648 C CA . TRP A 1 203 ? 10.698 5.239 -16.759 1.00 92.88 203 TRP A CA 1
ATOM 1649 C C . TRP A 1 203 ? 11.044 5.176 -15.264 1.00 92.88 203 TRP A C 1
ATOM 1651 O O . TRP A 1 203 ? 11.510 4.154 -14.763 1.00 92.88 203 TRP A O 1
ATOM 1661 N N . PHE A 1 204 ? 10.816 6.279 -14.547 1.00 88.25 204 PHE A N 1
ATOM 1662 C CA . PHE A 1 204 ? 11.233 6.445 -13.150 1.00 88.25 204 PHE A CA 1
ATOM 1663 C C . PHE A 1 204 ? 10.549 5.477 -12.175 1.00 88.25 204 PHE A C 1
ATOM 1665 O O . PHE A 1 204 ? 11.074 5.231 -11.096 1.00 88.25 204 PHE A O 1
ATOM 1672 N N . GLN A 1 205 ? 9.411 4.896 -12.567 1.00 89.75 205 GLN A N 1
ATOM 1673 C CA . GLN A 1 205 ? 8.703 3.892 -11.773 1.00 89.75 205 GLN A CA 1
ATOM 1674 C C . GLN A 1 205 ? 9.266 2.476 -11.928 1.00 89.75 205 GLN A C 1
ATOM 1676 O O . GLN A 1 205 ? 8.838 1.589 -11.196 1.00 89.75 205 GLN A O 1
ATOM 1681 N N . TYR A 1 206 ? 10.226 2.233 -12.830 1.00 89.50 206 TYR A N 1
ATOM 1682 C CA . TYR A 1 206 ? 10.966 0.970 -12.830 1.00 89.50 206 TYR A CA 1
ATOM 1683 C C . TYR A 1 206 ? 11.904 0.927 -11.618 1.00 89.50 206 TYR A C 1
ATOM 1685 O O . TYR A 1 206 ? 13.076 1.305 -11.683 1.00 89.50 206 TYR A O 1
ATOM 1693 N N . LYS A 1 207 ? 11.352 0.505 -10.481 1.00 84.81 207 LYS A N 1
ATOM 1694 C CA . LYS A 1 207 ? 12.088 0.285 -9.236 1.00 84.81 207 LYS A CA 1
ATOM 1695 C C . LYS A 1 207 ? 12.669 -1.125 -9.207 1.00 84.81 207 LYS A C 1
ATOM 1697 O O . LYS A 1 207 ? 12.113 -2.026 -9.831 1.00 84.81 207 LYS A O 1
ATOM 1702 N N . TYR A 1 208 ? 13.785 -1.302 -8.505 1.00 81.19 208 TYR A N 1
ATOM 1703 C CA . TYR A 1 208 ? 14.468 -2.596 -8.430 1.00 81.19 208 TYR A CA 1
ATOM 1704 C C . TYR A 1 208 ? 13.605 -3.658 -7.745 1.00 81.19 208 TYR A C 1
ATOM 1706 O O . TYR A 1 208 ? 13.678 -4.836 -8.071 1.00 81.19 208 TYR A O 1
ATOM 1714 N N . GLU A 1 209 ? 12.771 -3.254 -6.805 1.00 82.69 209 GLU A N 1
ATOM 1715 C CA . GLU A 1 209 ? 12.005 -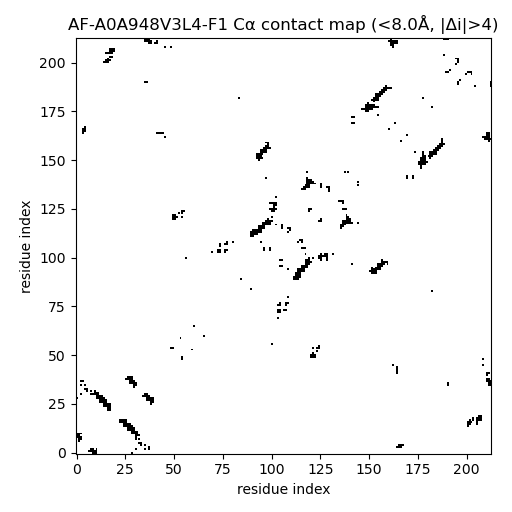4.161 -5.972 1.00 82.69 209 GLU A CA 1
ATOM 1716 C C . GLU A 1 209 ? 10.740 -4.681 -6.677 1.00 82.69 209 GLU A C 1
ATOM 1718 O O . GLU A 1 209 ? 10.264 -5.773 -6.367 1.00 82.69 209 GLU A O 1
ATOM 1723 N N . HIS A 1 210 ? 10.242 -3.939 -7.670 1.00 88.12 210 HIS A N 1
ATOM 1724 C CA . HIS A 1 210 ? 9.039 -4.273 -8.427 1.00 88.12 210 HIS A CA 1
ATOM 1725 C C . HIS A 1 210 ? 9.327 -5.391 -9.440 1.00 88.12 210 HIS A C 1
ATOM 1727 O O . HIS A 1 210 ? 10.266 -5.314 -1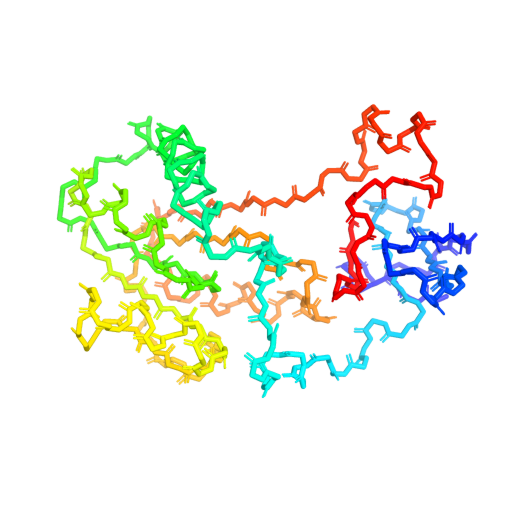0.233 1.00 88.12 210 HIS A O 1
ATOM 1733 N N . ILE A 1 211 ? 8.482 -6.418 -9.450 1.00 89.88 211 ILE A N 1
ATOM 1734 C CA . ILE A 1 211 ? 8.581 -7.565 -10.363 1.00 89.88 211 ILE A CA 1
ATOM 1735 C C . ILE A 1 211 ? 7.512 -7.554 -11.461 1.00 89.88 211 ILE A C 1
ATOM 1737 O O . ILE A 1 211 ? 7.672 -8.255 -12.467 1.00 89.88 211 ILE A O 1
ATOM 1741 N N . ILE A 1 212 ? 6.444 -6.770 -11.280 1.00 91.31 212 ILE A N 1
ATOM 1742 C CA . ILE A 1 212 ? 5.293 -6.641 -12.185 1.00 91.31 212 ILE A CA 1
ATOM 1743 C C . ILE A 1 212 ? 4.895 -5.156 -12.316 1.00 91.31 212 ILE A C 1
ATOM 1745 O O . ILE A 1 212 ? 5.007 -4.407 -11.348 1.00 91.31 212 ILE A O 1
ATOM 1749 N N . TYR A 1 213 ? 4.432 -4.743 -13.505 1.00 91.56 213 TYR A N 1
ATOM 1750 C CA . TYR A 1 213 ? 3.894 -3.411 -13.828 1.00 91.56 213 TYR A CA 1
ATOM 1751 C C . TYR A 1 213 ? 2.761 -3.472 -14.864 1.00 91.56 213 TYR A C 1
ATOM 1753 O O . TYR A 1 213 ? 2.635 -4.497 -15.577 1.00 91.56 213 TYR A O 1
#

Secondary structure (DSSP, 8-state):
---TTT----EEEEEEE-S-TT--EEEEEEETTT--EEETTTTS--TTGGG-TT--TT----GGGHHHHHHHHHHHHHHHHHGGGGT---TT-EEEEET-TTSHHHHHHHHHT-EEEEEES-HHHHHHHHHHSTTTEEES-HHHH-PPTT-EEEEEEES-GGG-S-HHHHHHHHHHHEEEEEEEEEE---TTSHHHHHHGGG-TT--SS--B-

Radius of gyration: 17.67 Å; Cα contacts (8 Å, |Δi|>4): 370; chains: 1; bounding box: 45×34×46 Å

pLDDT: mean 89.99, std 8.82, range [57.62, 98.69]

Mean predicted aligned error: 4.9 Å